Protein AF-A0A846PKV7-F1 (afdb_monomer_lite)

Foldseek 3Di:
DPQPQVVVLVVVQAAEDPVCSVVRSPDDPVLSVQLVVVCVVVVNRYDDPLSSVLSLKDDKFFPDFDDDDPDDDPVNLVVQLVVLLVVLVVLVCVVVVNPAEDDLVVDDWFKHKYWFAFADWDDDPQWIFTWGDDPRGIATEIGHNVQRVVDDHRFTKMFIATDDPRYGYGPDIAASADAQDAAAFRPDWAKEAEEPDPPDPGQWYDYQFWIQRNSVRDIDGHHAFTWIDIHHFIETEHEPDDVRVCRRRQWDADPSHIDGNPPPGQEYEYCDPDFDDDSNRTYAHHQWMATRHPRDIHGD

pLDDT: mean 91.27, std 7.85, range [46.03, 98.75]

Secondary structure (DSSP, 8-state):
---HHHHHHHHTT-EE-GGGHHHHHTS-HHHHHHHHHHHHHTT--EE-HHHHHHHHSPPPEEEEE----SS--HHHHHHHHHHHHHHHHHHHHHHHTTTTB--GGG--SEEEEEEEEEEEEEEETTEEEEEEEETTEEEEEEEEHHHHTT--TT-EEEEEEEEETTEEEEEEEE---PPP-PPP--SS--EEEE---SS---SEEE-SSEEEETTTTEEEE--SSEEEEETTEEEEEE-SS-HHHHHHHSEEEETTEEEE--S--SEEEESSS--EEETTEEEEETTEEEETTT--EEE-

Sequence (300 aa):
MNHNHLKNLINLGFLVDEKIADKIEALSEEELYNLVEILKKENVFIINEENLRSVLVGDVKILRIFKKTEKFTVQDFVKNLNNRYTFLQDVLMKKLKLSNIVSINKGNVGNLTIIGLVKEKQEKDNNFVISLEDSTGEIKTLATKKLGERVNLDDVIAVSGRVTNKILFIDKLLFPDVPLKPVVYSREPVKIVLSDKKGLKTDYLILNNKIKDKIKNKEYEITNPCIFKINNVVILLILGYDPLDVLKKRYVNIENTDFLIKPSPDIVLTDKEINTNYKGISIVSKNKVIDLKTREVSDI

Radius of gyration: 24.73 Å; chains: 1; bounding box: 56×46×80 Å

Structure (mmCIF, N/CA/C/O backbone):
data_AF-A0A846PKV7-F1
#
_entry.id   AF-A0A846PKV7-F1
#
loop_
_atom_site.group_PDB
_atom_site.id
_atom_site.type_symbol
_atom_site.label_atom_id
_atom_site.label_alt_id
_atom_site.label_comp_id
_atom_site.label_asym_id
_atom_site.label_entity_id
_atom_site.label_seq_id
_atom_site.pdbx_PDB_ins_code
_atom_site.Cartn_x
_atom_site.Cartn_y
_atom_site.Cartn_z
_atom_site.occupancy
_atom_site.B_iso_or_equiv
_atom_site.auth_seq_id
_atom_site.auth_comp_id
_atom_site.auth_asym_id
_atom_site.auth_atom_id
_atom_site.pdbx_PDB_model_num
ATOM 1 N N . MET A 1 1 ? 9.353 -21.219 -38.398 1.00 46.03 1 MET A N 1
ATOM 2 C CA . MET A 1 1 ? 8.275 -20.316 -37.937 1.00 46.03 1 MET A CA 1
ATOM 3 C C . MET A 1 1 ? 8.178 -19.186 -38.950 1.00 46.03 1 MET A C 1
ATOM 5 O O . MET A 1 1 ? 9.215 -18.787 -39.461 1.00 46.03 1 MET A O 1
ATOM 9 N N . ASN A 1 2 ? 6.980 -18.741 -39.337 1.00 49.97 2 ASN A N 1
ATOM 10 C CA . ASN A 1 2 ? 6.856 -17.601 -40.253 1.00 49.97 2 ASN A CA 1
ATOM 11 C C . ASN A 1 2 ? 7.286 -16.338 -39.501 1.00 49.97 2 ASN A C 1
ATOM 13 O O . ASN A 1 2 ? 6.537 -15.863 -38.657 1.00 49.97 2 ASN A O 1
ATOM 17 N N . HIS A 1 3 ? 8.491 -15.845 -39.792 1.00 60.50 3 HIS A N 1
ATOM 18 C CA . HIS A 1 3 ? 9.041 -14.618 -39.221 1.00 60.50 3 HIS A CA 1
ATOM 19 C C . HIS A 1 3 ? 8.337 -13.395 -39.823 1.00 60.50 3 HIS A C 1
ATOM 21 O O . HIS A 1 3 ? 8.816 -12.805 -40.797 1.00 60.50 3 HIS A O 1
ATOM 27 N N . ASN A 1 4 ? 7.134 -13.083 -39.340 1.00 84.94 4 ASN A N 1
ATOM 28 C CA . ASN A 1 4 ? 6.316 -12.017 -39.913 1.00 84.94 4 ASN A CA 1
ATOM 29 C C . ASN A 1 4 ? 6.741 -10.654 -39.352 1.00 84.94 4 ASN A C 1
ATOM 31 O O . ASN A 1 4 ? 6.817 -9.676 -40.094 1.00 84.94 4 ASN A O 1
ATOM 35 N N . HIS A 1 5 ? 7.093 -10.588 -38.065 1.00 90.00 5 HIS A N 1
ATOM 36 C CA . HIS A 1 5 ? 7.474 -9.331 -37.417 1.00 90.00 5 HIS A CA 1
ATOM 37 C C . HIS A 1 5 ? 8.869 -8.867 -37.836 1.00 90.00 5 HIS A C 1
ATOM 39 O O . HIS A 1 5 ? 9.044 -7.697 -38.182 1.00 90.00 5 HIS A O 1
ATOM 45 N N . LEU A 1 6 ? 9.841 -9.778 -37.902 1.00 90.31 6 LEU A N 1
ATOM 46 C CA . LEU A 1 6 ? 11.196 -9.474 -38.359 1.00 90.31 6 LEU A CA 1
ATOM 47 C C . LEU A 1 6 ? 11.184 -8.981 -39.810 1.00 90.31 6 LEU A C 1
ATOM 49 O O . LEU A 1 6 ? 11.786 -7.956 -40.129 1.00 90.31 6 LEU A O 1
ATOM 53 N N . LYS A 1 7 ? 10.437 -9.669 -40.685 1.00 89.56 7 LYS A N 1
ATOM 54 C CA . LYS A 1 7 ? 10.287 -9.278 -42.092 1.00 89.56 7 LYS A CA 1
ATOM 55 C C . LYS A 1 7 ? 9.639 -7.900 -42.226 1.00 89.56 7 LYS A C 1
ATOM 57 O O . LYS A 1 7 ? 10.090 -7.103 -43.045 1.00 89.56 7 LYS A O 1
ATOM 62 N N . ASN A 1 8 ? 8.626 -7.599 -41.413 1.00 90.44 8 ASN A N 1
ATOM 63 C CA . ASN A 1 8 ? 7.997 -6.280 -41.395 1.00 90.44 8 ASN A CA 1
ATOM 64 C C . ASN A 1 8 ? 8.990 -5.180 -41.001 1.00 90.44 8 ASN A C 1
ATOM 66 O O . ASN A 1 8 ? 9.058 -4.161 -41.683 1.00 90.44 8 ASN A O 1
ATOM 70 N N . LEU A 1 9 ? 9.797 -5.391 -39.958 1.00 91.38 9 LEU A N 1
ATOM 71 C CA . LEU A 1 9 ? 10.805 -4.415 -39.529 1.00 91.38 9 LEU A CA 1
ATOM 72 C C . LEU A 1 9 ? 11.892 -4.199 -40.589 1.00 91.38 9 LEU A C 1
ATOM 74 O O . LEU A 1 9 ? 12.224 -3.054 -40.890 1.00 91.38 9 LEU A O 1
ATOM 78 N N . ILE A 1 10 ? 12.386 -5.272 -41.212 1.00 90.19 10 ILE A N 1
ATOM 79 C CA . ILE A 1 10 ? 13.380 -5.183 -42.294 1.00 90.19 10 ILE A CA 1
ATOM 80 C C . ILE A 1 10 ? 12.808 -4.425 -43.499 1.00 90.19 10 ILE A C 1
ATOM 82 O O . ILE A 1 10 ? 13.469 -3.544 -44.044 1.00 90.19 10 ILE A O 1
ATOM 86 N N . ASN A 1 11 ? 11.557 -4.701 -43.883 1.00 91.12 11 ASN A N 1
ATOM 87 C CA . ASN A 1 11 ? 10.879 -3.988 -44.972 1.00 91.12 11 ASN A CA 1
ATOM 88 C C . ASN A 1 11 ? 10.661 -2.498 -44.666 1.00 91.12 11 ASN A C 1
ATOM 90 O O . ASN A 1 11 ? 10.610 -1.684 -45.584 1.00 91.12 11 ASN A O 1
ATOM 94 N N . LEU A 1 12 ? 10.536 -2.139 -43.386 1.00 91.50 12 LEU A N 1
ATOM 95 C CA . LEU A 1 12 ? 10.476 -0.752 -42.924 1.00 91.50 12 LEU A CA 1
ATOM 96 C C . LEU A 1 12 ? 11.863 -0.088 -42.828 1.00 91.50 12 LEU A C 1
ATOM 98 O O . LEU A 1 12 ? 11.938 1.093 -42.492 1.00 91.50 12 LEU A O 1
ATOM 102 N N . GLY A 1 13 ? 12.942 -0.812 -43.146 1.00 91.19 13 GLY A N 1
ATOM 103 C CA . GLY A 1 13 ? 14.311 -0.295 -43.188 1.00 91.19 13 GLY A CA 1
ATOM 104 C C . GLY A 1 13 ? 15.091 -0.426 -41.879 1.00 91.19 13 GLY A C 1
ATOM 105 O O . GLY A 1 13 ? 16.144 0.196 -41.747 1.00 91.19 13 GLY A O 1
ATOM 106 N N . PHE A 1 14 ? 14.605 -1.212 -40.913 1.00 92.81 14 PHE A N 1
ATOM 107 C CA . PHE A 1 14 ? 15.327 -1.464 -39.666 1.00 92.81 14 PHE A CA 1
ATOM 108 C C . PHE A 1 14 ? 16.299 -2.641 -39.799 1.00 92.81 14 PHE A C 1
ATOM 110 O O . PHE A 1 14 ? 15.973 -3.681 -40.373 1.00 92.81 14 PHE A O 1
ATOM 117 N N . LEU A 1 15 ? 17.481 -2.500 -39.205 1.00 91.38 15 LEU A N 1
ATOM 118 C CA . LEU A 1 15 ? 18.437 -3.586 -39.001 1.00 91.38 15 LEU A CA 1
ATOM 119 C C . LEU A 1 15 ? 18.196 -4.202 -37.625 1.00 91.38 15 LEU A C 1
ATOM 121 O O . LEU A 1 15 ? 18.132 -3.480 -36.636 1.00 91.38 15 LEU A O 1
ATOM 125 N N . VAL A 1 16 ? 18.076 -5.522 -37.545 1.00 90.88 16 VAL A N 1
ATOM 126 C CA . VAL A 1 16 ? 17.814 -6.238 -36.289 1.00 90.88 16 VAL A CA 1
ATOM 127 C C . VAL A 1 16 ? 19.032 -7.074 -35.915 1.00 90.88 16 VAL A C 1
ATOM 129 O O . VAL A 1 16 ? 19.525 -7.831 -36.749 1.00 90.88 16 VAL A O 1
ATOM 132 N N . ASP A 1 17 ? 19.496 -6.971 -34.667 1.00 91.12 17 ASP A N 1
ATOM 133 C CA . ASP A 1 17 ? 20.490 -7.901 -34.120 1.00 91.12 17 ASP A CA 1
ATOM 134 C C . ASP A 1 17 ? 19.903 -9.324 -34.075 1.00 91.12 17 ASP A C 1
ATOM 136 O O . ASP A 1 17 ? 18.849 -9.571 -33.489 1.00 91.12 17 ASP A O 1
ATOM 140 N N . GLU A 1 18 ? 20.591 -10.283 -34.691 1.00 87.12 18 GLU A N 1
ATOM 141 C CA . GLU A 1 18 ? 20.156 -11.679 -34.784 1.00 87.12 18 GLU A CA 1
ATOM 142 C C . GLU A 1 18 ? 19.824 -12.279 -33.408 1.00 87.12 18 GLU A C 1
ATOM 144 O O . GLU A 1 18 ? 18.863 -13.037 -33.268 1.00 87.12 18 GLU A O 1
ATOM 149 N N . LYS A 1 19 ? 20.544 -11.864 -32.357 1.00 89.25 19 LYS A N 1
ATOM 150 C CA . LYS A 1 19 ? 20.350 -12.360 -30.983 1.00 89.25 19 LYS A CA 1
ATOM 151 C C . LYS A 1 19 ? 18.977 -12.045 -30.392 1.00 89.25 19 LYS A C 1
ATOM 153 O O . LYS A 1 19 ? 18.592 -12.660 -29.398 1.00 89.25 19 LYS A O 1
ATOM 158 N N . ILE A 1 20 ? 18.253 -11.078 -30.956 1.00 89.56 20 ILE A N 1
ATOM 159 C CA . ILE A 1 20 ? 16.931 -10.662 -30.471 1.00 89.56 20 ILE A CA 1
ATOM 160 C C . ILE A 1 20 ? 15.792 -11.049 -31.419 1.00 89.56 20 ILE A C 1
ATOM 162 O O . ILE A 1 20 ? 14.645 -10.699 -31.140 1.00 89.56 20 ILE A O 1
ATOM 166 N N . ALA A 1 21 ? 16.071 -11.783 -32.501 1.00 88.19 21 ALA A N 1
ATOM 167 C CA . ALA A 1 21 ? 15.068 -12.154 -33.500 1.00 88.19 21 ALA A CA 1
ATOM 168 C C . ALA A 1 21 ? 13.863 -12.885 -32.879 1.00 88.19 21 ALA A C 1
ATOM 170 O O . ALA A 1 21 ? 12.717 -12.510 -33.128 1.00 88.19 21 ALA A O 1
ATOM 171 N N . ASP A 1 22 ? 14.113 -13.848 -31.988 1.00 87.62 22 ASP A N 1
ATOM 172 C CA . ASP A 1 22 ? 13.051 -14.587 -31.292 1.00 87.62 22 ASP A CA 1
ATOM 173 C C . ASP A 1 22 ? 12.201 -13.681 -30.390 1.00 87.62 22 ASP A C 1
ATOM 175 O O . ASP A 1 22 ? 10.986 -13.850 -30.292 1.00 87.62 22 ASP A O 1
ATOM 179 N N . LYS A 1 23 ? 12.821 -12.679 -29.749 1.00 87.88 23 LYS A N 1
ATOM 180 C CA . LYS A 1 23 ? 12.104 -11.714 -28.901 1.00 87.88 23 LYS A CA 1
ATOM 181 C C . LYS A 1 23 ? 11.194 -10.810 -29.730 1.00 87.88 23 LYS A C 1
ATOM 183 O O . LYS A 1 23 ? 10.111 -10.472 -29.268 1.00 87.88 23 LYS A O 1
ATOM 188 N N . ILE A 1 24 ? 11.621 -10.439 -30.938 1.00 90.06 24 ILE A N 1
ATOM 189 C CA . ILE A 1 24 ? 10.823 -9.634 -31.871 1.00 90.06 24 ILE A CA 1
ATOM 190 C C . ILE A 1 24 ? 9.617 -10.419 -32.389 1.00 90.06 24 ILE A C 1
ATOM 192 O O . ILE A 1 24 ? 8.509 -9.887 -32.442 1.00 90.06 24 ILE A O 1
ATOM 196 N N . GLU A 1 25 ? 9.801 -11.688 -32.743 1.00 90.62 25 GLU A N 1
ATOM 197 C CA . GLU A 1 25 ? 8.679 -12.527 -33.183 1.00 90.62 25 GLU A CA 1
ATOM 198 C C . GLU A 1 25 ? 7.681 -12.818 -32.059 1.00 90.62 25 GLU A C 1
ATOM 200 O O . GLU A 1 25 ? 6.497 -13.003 -32.324 1.00 90.62 25 GLU A O 1
ATOM 205 N N . ALA A 1 26 ? 8.131 -12.811 -30.802 1.00 88.19 26 ALA A N 1
ATOM 206 C CA . ALA A 1 26 ? 7.265 -12.993 -29.641 1.00 88.19 26 ALA A CA 1
ATOM 207 C C . ALA A 1 26 ? 6.430 -11.750 -29.271 1.00 88.19 26 ALA A C 1
ATOM 209 O O . ALA A 1 26 ? 5.571 -11.848 -28.391 1.00 88.19 26 ALA A O 1
ATOM 210 N N . LEU A 1 27 ? 6.673 -10.592 -29.899 1.00 87.19 27 LEU A N 1
ATOM 211 C CA . LEU A 1 27 ? 5.894 -9.377 -29.649 1.00 87.19 27 LEU A CA 1
ATOM 212 C C . LEU A 1 27 ? 4.439 -9.562 -30.078 1.00 87.19 27 LEU A C 1
ATOM 214 O O . LEU A 1 27 ? 4.147 -10.188 -31.092 1.00 87.19 27 LEU A O 1
ATOM 218 N N . SER A 1 28 ? 3.516 -8.954 -29.343 1.00 87.00 28 SER A N 1
ATOM 219 C CA . SER A 1 28 ? 2.166 -8.702 -29.853 1.00 87.00 28 SER A CA 1
ATOM 220 C C . SER A 1 28 ? 2.182 -7.625 -30.945 1.00 87.00 28 SER A C 1
ATOM 222 O O . SER A 1 28 ? 3.113 -6.822 -31.027 1.00 87.00 28 SER A O 1
ATOM 224 N N . GLU A 1 29 ? 1.127 -7.555 -31.762 1.00 87.44 29 GLU A N 1
ATOM 225 C CA . GLU A 1 29 ? 1.006 -6.509 -32.790 1.00 87.44 29 GLU A CA 1
ATOM 226 C C . GLU A 1 29 ? 1.052 -5.092 -32.193 1.00 87.44 29 GLU A C 1
ATOM 228 O O . GLU A 1 29 ? 1.670 -4.197 -32.766 1.00 87.44 29 GLU A O 1
ATOM 233 N N . GLU A 1 30 ? 0.460 -4.892 -31.009 1.00 84.88 30 GLU A N 1
ATOM 234 C CA . GLU A 1 30 ? 0.496 -3.615 -30.287 1.00 84.88 30 GLU A CA 1
ATOM 235 C C . GLU A 1 30 ? 1.925 -3.250 -29.847 1.00 84.88 30 GLU A C 1
ATOM 237 O O . GLU A 1 30 ? 2.360 -2.110 -30.011 1.00 84.88 30 GLU A O 1
ATOM 242 N N . GLU A 1 31 ? 2.686 -4.216 -29.321 1.00 85.31 31 GLU A N 1
ATOM 243 C CA . GLU A 1 31 ? 4.088 -4.012 -28.929 1.00 85.31 31 GLU A CA 1
ATOM 244 C C . GLU A 1 31 ? 4.977 -3.728 -30.149 1.00 85.31 31 GLU A C 1
ATOM 246 O O . GLU A 1 31 ? 5.823 -2.834 -30.084 1.00 85.31 31 GLU A O 1
ATOM 251 N N . LEU A 1 32 ? 4.760 -4.424 -31.271 1.00 88.19 32 LEU A N 1
ATOM 252 C CA . LEU A 1 32 ? 5.481 -4.179 -32.523 1.00 88.19 32 LEU A CA 1
ATOM 253 C C . LEU A 1 32 ? 5.184 -2.784 -33.086 1.00 88.19 32 LEU A C 1
ATOM 255 O O . LEU A 1 32 ? 6.102 -2.078 -33.503 1.00 88.19 32 LEU A O 1
ATOM 259 N N . TYR A 1 33 ? 3.916 -2.370 -33.082 1.00 87.44 33 TYR A N 1
ATOM 260 C CA . TYR A 1 33 ? 3.521 -1.031 -33.514 1.00 87.44 33 TYR A CA 1
ATOM 261 C C . TYR A 1 33 ? 4.187 0.049 -32.650 1.00 87.44 33 TYR A C 1
ATOM 263 O O . TYR A 1 33 ? 4.817 0.968 -33.177 1.00 87.44 33 TYR A O 1
ATOM 271 N N . ASN A 1 34 ? 4.128 -0.101 -31.322 1.00 82.69 34 ASN A N 1
ATOM 272 C CA . ASN A 1 34 ? 4.782 0.817 -30.388 1.00 82.69 34 ASN A CA 1
ATOM 273 C C . ASN A 1 34 ? 6.305 0.858 -30.588 1.00 82.69 34 ASN A C 1
ATOM 275 O O . ASN A 1 34 ? 6.900 1.934 -30.502 1.00 82.69 34 ASN A O 1
ATOM 279 N N . LEU A 1 35 ? 6.931 -0.287 -30.891 1.00 86.19 35 LEU A N 1
ATOM 280 C CA . LEU A 1 35 ? 8.355 -0.368 -31.216 1.00 86.19 35 LEU A CA 1
ATOM 281 C C . LEU A 1 35 ? 8.689 0.480 -32.441 1.00 86.19 35 LEU A C 1
ATOM 283 O O . LEU A 1 35 ? 9.568 1.335 -32.368 1.00 86.19 35 LEU A O 1
ATOM 287 N N . VAL A 1 36 ? 7.958 0.296 -33.541 1.00 88.38 36 VAL A N 1
ATOM 288 C CA . VAL A 1 36 ? 8.171 1.058 -34.780 1.00 88.38 36 VAL A CA 1
ATOM 289 C C . VAL A 1 36 ? 8.013 2.564 -34.552 1.00 88.38 36 VAL A C 1
ATOM 291 O O . VAL A 1 36 ? 8.840 3.340 -35.033 1.00 88.38 36 VAL A O 1
ATOM 294 N N . GLU A 1 37 ? 6.989 2.989 -33.811 1.00 86.81 37 GLU A N 1
ATOM 295 C CA . GLU A 1 37 ? 6.749 4.409 -33.523 1.00 86.81 37 GLU A CA 1
ATOM 296 C C . GLU A 1 37 ? 7.881 5.040 -32.699 1.00 86.81 37 GLU A C 1
ATOM 298 O O . GLU A 1 37 ? 8.337 6.144 -33.012 1.00 86.81 37 GLU A O 1
ATOM 303 N N . ILE A 1 38 ? 8.383 4.336 -31.679 1.00 81.50 38 ILE A N 1
ATOM 304 C CA . ILE A 1 38 ? 9.504 4.810 -30.854 1.00 81.50 38 ILE A CA 1
ATOM 305 C C . ILE A 1 38 ? 10.782 4.911 -31.688 1.00 81.50 38 ILE A C 1
ATOM 307 O O . ILE A 1 38 ? 11.434 5.955 -31.673 1.00 81.50 38 ILE A O 1
ATOM 311 N N . LEU A 1 39 ? 11.109 3.874 -32.465 1.00 85.88 39 LEU A N 1
ATOM 312 C CA . LEU A 1 39 ? 12.318 3.848 -33.293 1.00 85.88 39 LEU A CA 1
ATOM 313 C C . LEU A 1 39 ? 12.331 4.984 -34.322 1.00 85.88 39 LEU A C 1
ATOM 315 O O . LEU A 1 39 ? 13.352 5.650 -34.487 1.00 85.88 39 LEU A O 1
ATOM 319 N N . LYS A 1 40 ? 11.189 5.262 -34.967 1.00 86.88 40 LYS A N 1
ATOM 320 C CA . LYS A 1 40 ? 11.046 6.405 -35.884 1.00 86.88 40 LYS A CA 1
ATOM 321 C C . LYS A 1 40 ? 11.230 7.736 -35.166 1.00 86.88 40 LYS A C 1
ATOM 323 O O . LYS A 1 40 ? 11.962 8.593 -35.649 1.00 86.88 40 LYS A O 1
ATOM 328 N N . LYS A 1 41 ? 10.577 7.914 -34.014 1.00 84.56 41 LYS A N 1
ATOM 329 C CA . LYS A 1 41 ? 10.654 9.154 -33.231 1.00 84.56 41 LYS A CA 1
ATOM 330 C C . LYS A 1 41 ? 12.078 9.451 -32.754 1.00 84.56 41 LYS A C 1
ATOM 332 O O . LYS A 1 41 ? 12.473 10.613 -32.707 1.00 84.56 41 LYS A O 1
ATOM 337 N N . GLU A 1 42 ? 12.828 8.415 -32.396 1.00 81.62 42 GLU A N 1
ATOM 338 C CA . GLU A 1 42 ? 14.198 8.523 -31.885 1.00 81.62 42 GLU A CA 1
ATOM 339 C C . GLU A 1 42 ? 15.272 8.418 -32.985 1.00 81.62 42 GLU A C 1
ATOM 341 O O . GLU A 1 42 ? 16.459 8.511 -32.683 1.00 81.62 42 GLU A O 1
ATOM 346 N N . ASN A 1 43 ? 14.878 8.282 -34.259 1.00 85.06 43 ASN A N 1
ATOM 347 C CA . ASN A 1 43 ? 15.773 8.073 -35.408 1.00 85.06 43 ASN A CA 1
ATOM 348 C C . ASN A 1 43 ? 16.734 6.879 -35.228 1.00 85.06 43 ASN A C 1
ATOM 350 O O . ASN A 1 43 ? 17.908 6.937 -35.603 1.00 85.06 43 ASN A O 1
ATOM 354 N N . VAL A 1 44 ? 16.237 5.789 -34.644 1.00 84.25 44 VAL A N 1
ATOM 355 C CA . VAL A 1 44 ? 16.998 4.558 -34.411 1.00 84.25 44 VAL A CA 1
ATOM 356 C C . VAL A 1 44 ? 16.751 3.584 -35.559 1.00 84.25 44 VAL A C 1
ATOM 358 O O . VAL A 1 44 ? 15.632 3.125 -35.762 1.00 84.25 44 VAL A O 1
ATOM 361 N N . PHE A 1 45 ? 17.810 3.226 -36.286 1.00 86.88 45 PHE A N 1
ATOM 362 C CA . PHE A 1 45 ? 17.740 2.287 -37.416 1.00 86.88 45 PHE A CA 1
ATOM 363 C C . PHE A 1 45 ? 18.200 0.870 -37.064 1.00 86.88 45 PHE A C 1
ATOM 365 O O . PHE A 1 45 ? 17.910 -0.067 -37.803 1.00 86.88 45 PHE A O 1
ATOM 372 N N . ILE A 1 46 ? 18.912 0.706 -35.944 1.00 88.19 46 ILE A N 1
ATOM 373 C CA . ILE A 1 46 ? 19.420 -0.584 -35.471 1.00 88.19 46 ILE A CA 1
ATOM 374 C C . ILE A 1 46 ? 18.659 -0.970 -34.208 1.00 88.19 46 ILE A C 1
ATOM 376 O O . ILE A 1 46 ? 18.729 -0.282 -33.192 1.00 88.19 46 ILE A O 1
ATOM 380 N N . ILE A 1 47 ? 17.952 -2.088 -34.271 1.00 88.81 47 ILE A N 1
ATOM 381 C CA . ILE A 1 47 ? 17.233 -2.678 -33.154 1.00 88.81 47 ILE A CA 1
ATOM 382 C C . ILE A 1 47 ? 18.176 -3.670 -32.482 1.00 88.81 47 ILE A C 1
ATOM 384 O O . ILE A 1 47 ? 18.539 -4.698 -33.053 1.00 88.81 47 ILE A O 1
ATOM 388 N N . ASN A 1 48 ? 18.573 -3.338 -31.262 1.00 88.00 48 ASN A N 1
ATOM 389 C CA . ASN A 1 48 ? 19.367 -4.183 -30.382 1.00 88.00 48 ASN A CA 1
ATOM 390 C C . ASN A 1 48 ? 18.574 -4.472 -29.094 1.00 88.00 48 ASN A C 1
ATOM 392 O O . ASN A 1 48 ? 17.425 -4.048 -28.931 1.00 88.00 48 ASN A O 1
ATOM 396 N N . GLU A 1 49 ? 19.186 -5.197 -28.162 1.00 85.19 49 GLU A N 1
ATOM 397 C CA . GLU A 1 49 ? 18.540 -5.552 -26.898 1.00 85.19 49 GLU A CA 1
ATOM 398 C C . GLU A 1 49 ? 18.181 -4.335 -26.025 1.00 85.19 49 GLU A C 1
ATOM 400 O O . GLU A 1 49 ? 17.166 -4.364 -25.334 1.00 85.19 49 GLU A O 1
ATOM 405 N N . GLU A 1 50 ? 18.957 -3.252 -26.080 1.00 81.12 50 GLU A N 1
ATOM 406 C CA . GLU A 1 50 ? 18.728 -2.031 -25.302 1.00 81.12 50 GLU A CA 1
ATOM 407 C C . GLU A 1 50 ? 17.492 -1.267 -25.797 1.00 81.12 50 GLU A C 1
ATOM 409 O O . GLU A 1 50 ? 16.573 -0.995 -25.018 1.00 81.12 50 GLU A O 1
ATOM 414 N N . ASN A 1 51 ? 17.419 -0.998 -27.102 1.00 79.12 51 ASN A N 1
ATOM 415 C CA . ASN A 1 51 ? 16.290 -0.303 -27.720 1.00 79.12 51 ASN A CA 1
ATOM 416 C C . ASN A 1 51 ? 15.014 -1.157 -27.713 1.00 79.12 51 ASN A C 1
ATOM 418 O O . ASN A 1 51 ? 13.922 -0.625 -27.556 1.00 79.12 51 ASN A O 1
ATOM 422 N N . LEU A 1 52 ? 15.120 -2.485 -27.823 1.00 83.31 52 LEU A N 1
ATOM 423 C CA . LEU A 1 52 ? 13.959 -3.363 -27.657 1.00 83.31 52 LEU A CA 1
ATOM 424 C C . LEU A 1 52 ? 13.432 -3.312 -26.213 1.00 83.31 52 LEU A C 1
ATOM 426 O O . LEU A 1 52 ? 12.223 -3.244 -25.976 1.00 83.31 52 LEU A O 1
ATOM 430 N N . ARG A 1 53 ? 14.338 -3.306 -25.229 1.00 82.56 53 ARG A N 1
ATOM 431 C CA . ARG A 1 53 ? 13.980 -3.262 -23.808 1.00 82.56 53 ARG A CA 1
ATOM 432 C C . ARG A 1 53 ? 13.293 -1.956 -23.417 1.00 82.56 53 ARG A C 1
ATOM 434 O O . ARG A 1 53 ? 12.378 -2.000 -22.597 1.00 82.56 53 ARG A O 1
ATOM 441 N N . SER A 1 54 ? 13.670 -0.819 -24.004 1.00 77.75 54 SER A N 1
ATOM 442 C CA . SER A 1 54 ? 12.997 0.465 -23.744 1.00 77.75 54 SER A CA 1
ATOM 443 C C . SER A 1 54 ? 11.530 0.484 -24.188 1.00 77.75 54 SER A C 1
ATOM 445 O O . SER A 1 54 ? 10.736 1.241 -23.630 1.00 77.75 54 SER A O 1
ATOM 447 N N . VAL A 1 55 ? 11.145 -0.386 -25.124 1.00 74.62 55 VAL A N 1
ATOM 448 C CA . VAL A 1 55 ? 9.755 -0.546 -25.574 1.00 74.62 55 VAL A CA 1
ATOM 449 C C . VAL A 1 55 ? 9.002 -1.571 -24.738 1.00 74.62 55 VAL A C 1
ATOM 451 O O . VAL A 1 55 ? 7.866 -1.324 -24.332 1.00 74.62 55 VAL A O 1
ATOM 454 N N . LEU A 1 56 ? 9.644 -2.700 -24.432 1.00 76.81 56 LEU A N 1
ATOM 455 C CA . LEU A 1 56 ? 9.054 -3.757 -23.606 1.00 76.81 56 LEU A CA 1
ATOM 456 C C . LEU A 1 56 ? 8.799 -3.310 -22.160 1.00 76.81 56 LEU A C 1
ATOM 458 O O . LEU A 1 56 ? 7.896 -3.818 -21.489 1.00 76.81 56 LEU A O 1
ATOM 462 N N . VAL A 1 57 ? 9.597 -2.364 -21.664 1.00 81.69 57 VAL A N 1
ATOM 463 C CA . VAL A 1 57 ? 9.382 -1.735 -20.364 1.00 81.69 57 VAL A CA 1
ATOM 464 C C . VAL A 1 57 ? 8.521 -0.485 -20.554 1.00 81.69 57 VAL A C 1
ATOM 466 O O . VAL A 1 57 ? 8.959 0.537 -21.079 1.00 81.69 57 VAL A O 1
ATOM 469 N N . GLY A 1 58 ? 7.266 -0.559 -20.112 1.00 75.75 58 GLY A N 1
ATOM 470 C CA . GLY A 1 58 ? 6.310 0.545 -20.157 1.00 75.75 58 GLY A CA 1
ATOM 471 C C . GLY A 1 58 ? 6.768 1.767 -19.353 1.00 75.75 58 GLY A C 1
ATOM 472 O O . GLY A 1 58 ? 7.655 1.689 -18.507 1.00 75.75 58 GLY A O 1
ATOM 473 N N . ASP A 1 59 ? 6.173 2.930 -19.628 1.00 84.00 59 ASP A N 1
ATOM 474 C CA . ASP A 1 59 ? 6.457 4.151 -18.861 1.00 84.00 59 ASP A CA 1
ATOM 475 C C . ASP A 1 59 ? 5.997 4.027 -17.396 1.00 84.00 59 ASP A C 1
ATOM 477 O O . ASP A 1 59 ? 5.051 3.301 -17.064 1.00 84.00 59 ASP A O 1
ATOM 481 N N . VAL A 1 60 ? 6.640 4.797 -16.513 1.00 95.06 60 VAL A N 1
ATOM 482 C CA . VAL A 1 60 ? 6.189 4.952 -15.127 1.00 95.06 60 VAL A CA 1
ATOM 483 C C . VAL A 1 60 ? 4.842 5.666 -15.132 1.00 95.06 60 VAL A C 1
ATOM 485 O O . VAL A 1 60 ? 4.728 6.817 -15.552 1.00 95.06 60 VAL A O 1
ATOM 488 N N . LYS A 1 61 ? 3.811 5.011 -14.599 1.00 96.62 61 LYS A N 1
ATOM 489 C CA . LYS A 1 61 ? 2.494 5.624 -14.414 1.00 96.62 61 LYS A CA 1
ATOM 490 C C . LYS A 1 61 ? 2.292 5.993 -12.953 1.00 96.62 61 LYS A C 1
ATOM 492 O O . LYS A 1 61 ? 2.073 5.123 -12.110 1.00 96.62 61 LYS A O 1
ATOM 497 N N . ILE A 1 62 ? 2.311 7.287 -12.654 1.00 97.69 62 ILE A N 1
ATOM 498 C CA . ILE A 1 62 ? 1.947 7.795 -11.330 1.00 97.69 62 ILE A CA 1
ATOM 499 C C . ILE A 1 62 ? 0.441 7.599 -11.126 1.00 97.69 62 ILE A C 1
ATOM 501 O O . ILE A 1 62 ? -0.374 8.141 -11.870 1.00 97.69 62 ILE A O 1
ATOM 505 N N . LEU A 1 63 ? 0.064 6.792 -10.133 1.00 97.56 63 LEU A N 1
ATOM 506 C CA . LEU A 1 63 ? -1.339 6.506 -9.819 1.00 97.56 63 LEU A CA 1
ATOM 507 C C . LEU A 1 63 ? -1.875 7.449 -8.744 1.00 97.56 63 LEU A C 1
ATOM 509 O O . LEU A 1 63 ? -3.049 7.822 -8.775 1.00 97.56 63 LEU A O 1
ATOM 513 N N . ARG A 1 64 ? -1.034 7.813 -7.771 1.00 96.25 64 ARG A N 1
ATOM 514 C CA . ARG A 1 64 ? -1.400 8.702 -6.670 1.00 96.25 64 ARG A CA 1
ATOM 515 C C . ARG A 1 64 ? -0.158 9.321 -6.043 1.00 96.25 64 ARG A C 1
ATOM 517 O O . ARG A 1 64 ? 0.766 8.604 -5.690 1.00 96.25 6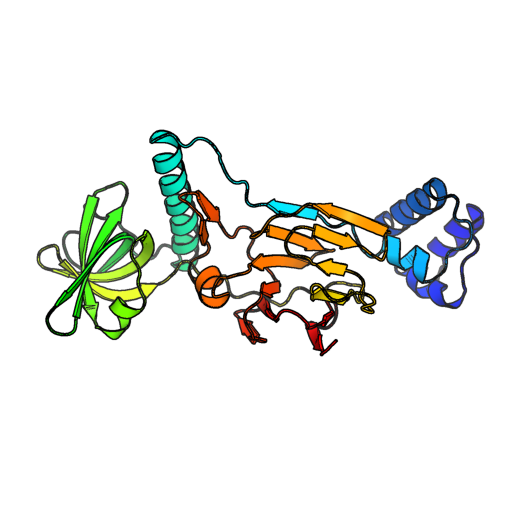4 ARG A O 1
ATOM 524 N N . ILE A 1 65 ? -0.197 10.626 -5.815 1.00 94.56 65 ILE A N 1
ATOM 525 C CA . ILE A 1 65 ? 0.798 11.362 -5.028 1.00 94.56 65 ILE A CA 1
ATOM 526 C C . ILE A 1 65 ? 0.110 12.016 -3.840 1.00 94.56 65 ILE A C 1
ATOM 528 O O . ILE A 1 65 ? -1.047 12.439 -3.943 1.00 94.56 65 ILE A O 1
ATOM 532 N N . PHE A 1 66 ? 0.806 12.085 -2.712 1.00 93.06 66 PHE A N 1
ATOM 533 C CA . PHE A 1 66 ? 0.392 12.939 -1.614 1.00 93.06 66 PHE A CA 1
ATOM 534 C C . PHE A 1 66 ? 0.571 14.403 -2.023 1.00 93.06 66 PHE A C 1
ATOM 536 O O . PHE A 1 66 ? 1.616 14.779 -2.553 1.00 93.06 66 PHE A O 1
ATOM 543 N N . LYS A 1 67 ? -0.451 15.226 -1.792 1.00 87.12 67 LYS A N 1
ATOM 544 C CA . LYS A 1 67 ? -0.385 16.672 -1.994 1.00 87.12 67 LYS A CA 1
ATOM 545 C C . LYS A 1 67 ? -0.676 17.335 -0.662 1.00 87.12 67 LYS A C 1
ATOM 547 O O . LYS A 1 67 ? -1.778 17.187 -0.136 1.00 87.12 67 LYS A O 1
ATOM 552 N N . LYS A 1 68 ? 0.314 18.050 -0.133 1.00 81.25 68 LYS A N 1
ATOM 553 C CA . LYS A 1 68 ? 0.119 18.884 1.047 1.00 81.25 68 LYS A CA 1
ATOM 554 C C . LYS A 1 68 ? -0.844 20.011 0.682 1.00 81.25 68 LYS A C 1
ATOM 556 O O . LYS A 1 68 ? -0.681 20.652 -0.354 1.00 81.25 68 LYS A O 1
ATOM 561 N N . THR A 1 69 ? -1.852 20.219 1.517 1.00 78.25 69 THR A N 1
ATOM 562 C CA . THR A 1 69 ? -2.805 21.315 1.346 1.00 78.25 69 THR A CA 1
ATOM 563 C C . THR A 1 69 ? -2.385 22.448 2.278 1.00 78.25 69 THR A C 1
ATOM 565 O O . THR A 1 69 ? -2.290 22.236 3.481 1.00 78.25 69 THR A O 1
ATOM 568 N N . GLU A 1 70 ? -2.094 23.634 1.738 1.00 76.69 70 GLU A N 1
ATOM 569 C CA . GLU A 1 70 ? -1.593 24.771 2.535 1.00 76.69 70 GLU A CA 1
ATOM 570 C C . GLU A 1 70 ? -2.682 25.457 3.370 1.00 76.69 70 GLU A C 1
ATOM 572 O O . GLU A 1 70 ? -2.393 26.055 4.403 1.00 76.69 70 GLU A O 1
ATOM 577 N N . LYS A 1 71 ? -3.942 25.378 2.926 1.00 82.75 71 LYS A N 1
ATOM 578 C CA . LYS A 1 71 ? -5.101 25.964 3.607 1.00 82.75 71 LYS A CA 1
ATOM 579 C C . LYS A 1 71 ? -6.147 24.893 3.845 1.00 82.75 71 LYS A C 1
ATOM 581 O O . LYS A 1 71 ? -6.586 24.250 2.899 1.00 82.75 71 LYS A O 1
ATOM 586 N N . PHE A 1 72 ? -6.552 24.731 5.096 1.00 82.06 72 PHE A N 1
ATOM 587 C CA . PHE A 1 72 ? -7.490 23.695 5.497 1.00 82.06 72 PHE A CA 1
ATOM 588 C C . PHE A 1 72 ? -8.717 24.333 6.138 1.00 82.06 72 PHE A C 1
ATOM 590 O O . PHE A 1 72 ? -8.591 25.081 7.109 1.00 82.06 72 PHE A O 1
ATOM 597 N N . THR A 1 73 ? -9.899 24.061 5.590 1.00 88.75 73 THR A N 1
ATOM 598 C CA . THR A 1 73 ? -11.166 24.439 6.226 1.00 88.75 73 THR A CA 1
ATOM 599 C C . THR A 1 73 ? -11.691 23.296 7.095 1.00 88.75 73 THR A C 1
ATOM 601 O O . THR A 1 73 ? -11.288 22.139 6.953 1.00 88.75 73 THR A O 1
ATOM 604 N N . VAL A 1 74 ? -12.644 23.592 7.983 1.00 89.00 74 VAL A N 1
ATOM 605 C CA . VAL A 1 74 ? -13.356 22.552 8.749 1.00 89.00 74 VAL A CA 1
ATOM 606 C C . VAL A 1 74 ? -14.074 21.584 7.802 1.00 89.00 74 VAL A C 1
ATOM 608 O O . VAL A 1 74 ? -14.102 20.378 8.037 1.00 89.00 74 VAL A O 1
ATOM 611 N N . GLN A 1 75 ? -14.612 22.089 6.692 1.00 90.38 75 GLN A N 1
ATOM 612 C CA . GLN A 1 75 ? -15.286 21.283 5.679 1.00 90.38 75 GLN A CA 1
ATOM 613 C C . GLN A 1 75 ? -14.322 20.309 4.989 1.00 90.38 75 GLN A C 1
ATOM 615 O O . GLN A 1 75 ? -14.703 19.166 4.735 1.00 90.38 75 GLN A O 1
ATOM 620 N N . ASP A 1 76 ? -13.075 20.717 4.733 1.00 89.12 76 ASP A N 1
ATOM 621 C CA . ASP A 1 76 ? -12.048 19.832 4.169 1.00 89.12 76 ASP A CA 1
ATOM 622 C C . ASP A 1 76 ? -11.697 18.697 5.130 1.00 89.12 76 ASP A C 1
ATOM 624 O O . ASP A 1 76 ? -11.581 17.544 4.709 1.00 89.12 76 ASP A O 1
ATOM 628 N N . PHE A 1 77 ? -11.612 18.999 6.427 1.00 87.56 77 PHE A N 1
ATOM 629 C CA . PHE A 1 77 ? -11.392 17.998 7.467 1.00 87.56 77 PHE A CA 1
ATOM 630 C C . PHE A 1 77 ? -12.520 16.969 7.524 1.00 87.56 77 PHE A C 1
ATOM 632 O O . PHE A 1 77 ? -12.271 15.768 7.407 1.00 87.56 77 PHE A O 1
ATOM 639 N N . VAL A 1 78 ? -13.769 17.435 7.615 1.00 89.31 78 VAL A N 1
ATOM 640 C CA . VAL A 1 78 ? -14.953 16.563 7.632 1.00 89.31 78 VAL A CA 1
ATOM 641 C C . VAL A 1 78 ? -15.008 15.708 6.367 1.00 89.31 78 VAL A C 1
ATOM 643 O O . VAL A 1 78 ? -15.227 14.497 6.429 1.00 89.31 78 VAL A O 1
ATOM 646 N N . LYS A 1 79 ? -14.748 16.309 5.203 1.00 90.38 79 LYS A N 1
ATOM 647 C CA . LYS A 1 79 ? -14.698 15.593 3.925 1.00 90.38 79 LYS A CA 1
ATOM 648 C C . LYS A 1 79 ? -13.598 14.533 3.910 1.00 90.38 79 LYS A C 1
ATOM 650 O O . LYS A 1 79 ? -13.838 13.430 3.419 1.00 90.38 79 LYS A O 1
ATOM 655 N N . ASN A 1 80 ? -12.410 14.840 4.425 1.00 89.69 80 ASN A N 1
ATOM 656 C CA . ASN A 1 80 ? -11.302 13.893 4.494 1.00 89.69 80 ASN A CA 1
ATOM 657 C C . ASN A 1 80 ? -11.655 12.683 5.380 1.00 89.69 80 ASN A C 1
ATOM 659 O O . ASN A 1 80 ? -11.547 11.542 4.921 1.00 89.69 80 ASN A O 1
ATOM 663 N N . LEU A 1 81 ? -12.194 12.924 6.580 1.00 89.25 81 LEU A N 1
ATOM 664 C CA . LEU A 1 81 ? -12.658 11.867 7.485 1.00 89.25 81 LEU A CA 1
ATOM 665 C C . LEU A 1 81 ? -13.750 10.996 6.855 1.00 89.25 81 LEU A C 1
ATOM 667 O O . LEU A 1 81 ? -13.647 9.769 6.874 1.00 89.25 81 LEU A O 1
ATOM 671 N N . ASN A 1 82 ? -14.756 11.612 6.230 1.00 91.69 82 ASN A N 1
ATOM 672 C CA . ASN A 1 82 ? -15.844 10.888 5.570 1.00 91.69 82 ASN A CA 1
ATOM 673 C C . ASN A 1 82 ? -15.338 10.038 4.399 1.00 91.69 82 ASN A C 1
ATOM 675 O O . ASN A 1 82 ? -15.755 8.889 4.235 1.00 91.69 82 ASN A O 1
ATOM 679 N N . ASN A 1 83 ? -14.401 10.563 3.603 1.00 93.12 83 ASN A N 1
ATOM 680 C CA . ASN A 1 83 ? -13.778 9.821 2.507 1.00 93.12 83 ASN A CA 1
ATOM 681 C C . ASN A 1 83 ? -12.975 8.620 3.017 1.00 93.12 83 ASN A C 1
ATOM 683 O O . ASN A 1 83 ? -13.031 7.546 2.407 1.00 93.12 83 ASN A O 1
ATOM 687 N N . ARG A 1 84 ? -12.235 8.790 4.122 1.00 94.56 84 ARG A N 1
ATOM 688 C CA . ARG A 1 84 ? -11.514 7.700 4.788 1.00 94.56 84 ARG A CA 1
ATOM 689 C C . ARG A 1 84 ? -12.491 6.644 5.289 1.00 94.56 84 ARG A C 1
ATOM 691 O O . ARG A 1 84 ? -12.346 5.483 4.913 1.00 94.56 84 ARG A O 1
ATOM 698 N N . TYR A 1 85 ? -13.495 7.041 6.069 1.00 95.06 85 TYR A N 1
ATOM 699 C CA . TYR A 1 85 ? -14.494 6.126 6.616 1.00 95.06 85 TYR A CA 1
ATOM 700 C C . TYR A 1 85 ? -15.193 5.330 5.512 1.00 95.06 85 TYR A C 1
ATOM 702 O O . TYR A 1 85 ? -15.143 4.105 5.537 1.00 95.06 85 TYR A O 1
ATOM 710 N N . THR A 1 86 ? -15.733 6.006 4.495 1.00 95.25 86 THR A N 1
ATOM 711 C CA . THR A 1 86 ? -16.453 5.367 3.378 1.00 95.25 86 THR A CA 1
ATOM 712 C C . THR A 1 86 ? -15.575 4.343 2.659 1.00 95.25 86 THR A C 1
ATOM 714 O O . THR A 1 86 ? -15.968 3.196 2.463 1.00 95.25 86 THR A O 1
ATOM 717 N N . PHE A 1 87 ? -14.336 4.716 2.319 1.00 96.31 87 PHE A N 1
ATOM 718 C CA . PHE A 1 87 ? -13.415 3.801 1.648 1.00 96.31 87 PHE A CA 1
ATOM 719 C C . PHE A 1 87 ? -13.081 2.568 2.500 1.00 96.31 87 PHE A C 1
ATOM 721 O O . PHE A 1 87 ? -13.057 1.449 1.984 1.00 96.31 87 PHE A O 1
ATOM 728 N N . LEU A 1 88 ? -12.794 2.756 3.789 1.00 96.75 88 LEU A N 1
ATOM 729 C CA . LEU A 1 88 ? -12.417 1.655 4.677 1.00 96.75 88 LEU A CA 1
ATOM 730 C C . LEU A 1 88 ? -13.618 0.769 5.024 1.00 96.75 88 LEU A C 1
ATOM 732 O O . LEU A 1 88 ? -13.465 -0.453 5.096 1.00 96.75 88 LEU A O 1
ATOM 736 N N . GLN A 1 89 ? -14.808 1.357 5.149 1.00 94.94 89 GLN A N 1
ATOM 737 C CA . GLN A 1 89 ? -16.070 0.640 5.286 1.00 94.94 89 GLN A CA 1
ATOM 738 C C . GLN A 1 89 ? -16.308 -0.266 4.074 1.00 94.94 89 GLN A C 1
ATOM 740 O O . GLN A 1 89 ? -16.535 -1.460 4.256 1.00 94.94 89 GLN A O 1
ATOM 745 N N . ASP A 1 90 ? -16.148 0.241 2.848 1.00 93.75 90 ASP A N 1
ATOM 746 C CA . ASP A 1 90 ? -16.278 -0.561 1.623 1.00 93.75 90 ASP A CA 1
ATOM 747 C C . ASP A 1 90 ? -15.307 -1.749 1.585 1.00 93.75 90 ASP A C 1
ATOM 749 O O . ASP A 1 90 ? -15.675 -2.859 1.184 1.00 93.75 90 ASP A O 1
ATOM 753 N N . VAL A 1 91 ? -14.054 -1.537 2.003 1.00 95.06 91 VAL A N 1
ATOM 754 C CA . VAL A 1 91 ? -13.045 -2.606 2.083 1.00 95.06 91 VAL A CA 1
ATOM 755 C C . VAL A 1 91 ? -13.463 -3.672 3.101 1.00 95.06 91 VAL A C 1
ATOM 757 O O . VAL A 1 91 ? -13.415 -4.869 2.798 1.00 95.06 91 VAL A O 1
ATOM 760 N N . LEU A 1 92 ? -13.910 -3.255 4.287 1.00 94.62 92 LEU A N 1
ATOM 761 C CA . LEU A 1 92 ? -14.363 -4.153 5.352 1.00 94.62 92 LEU A CA 1
ATOM 762 C C . LEU A 1 92 ? -15.627 -4.929 4.959 1.00 94.62 92 LEU A C 1
ATOM 764 O O . LEU A 1 92 ? -15.670 -6.145 5.154 1.00 94.62 92 LEU A O 1
ATOM 768 N N . MET A 1 93 ? -16.620 -4.275 4.348 1.00 92.06 93 MET A N 1
ATOM 769 C CA . MET A 1 93 ? -17.859 -4.915 3.886 1.00 92.06 93 MET A CA 1
ATOM 770 C C . MET A 1 93 ? -17.579 -6.030 2.873 1.00 92.06 93 MET A C 1
ATOM 772 O O . MET A 1 93 ? -18.100 -7.140 3.014 1.00 92.06 93 MET A O 1
ATOM 776 N N . LYS A 1 94 ? -16.695 -5.775 1.895 1.00 90.56 94 LYS A N 1
ATOM 777 C CA . LYS A 1 94 ? -16.270 -6.785 0.907 1.00 90.56 94 LYS A CA 1
ATOM 778 C C . LYS A 1 94 ? -15.587 -7.980 1.571 1.00 90.56 94 LYS A C 1
ATOM 780 O O . LYS A 1 94 ? -15.838 -9.124 1.197 1.00 90.56 94 LYS A O 1
ATOM 785 N N . LYS A 1 95 ? -14.750 -7.730 2.580 1.00 88.81 95 LYS A N 1
ATOM 786 C CA . LYS A 1 95 ? -14.021 -8.771 3.322 1.00 88.81 95 LYS A CA 1
ATOM 787 C C . LYS A 1 95 ? -14.933 -9.627 4.205 1.00 88.81 95 LYS A C 1
ATOM 789 O O . LYS A 1 95 ? -14.693 -10.823 4.348 1.00 88.81 95 LYS A O 1
ATOM 794 N N . LEU A 1 96 ? -15.969 -9.025 4.783 1.00 84.81 96 LEU A N 1
ATOM 795 C CA . LEU A 1 96 ? -16.937 -9.682 5.664 1.00 84.81 96 LEU A CA 1
ATOM 796 C C . LEU A 1 96 ? -18.010 -10.491 4.922 1.00 84.81 96 LEU A C 1
ATOM 798 O O . LEU A 1 96 ? -18.791 -11.176 5.576 1.00 84.81 96 LEU A O 1
ATOM 802 N N . LYS A 1 97 ? -18.074 -10.419 3.583 1.00 77.44 97 LYS A N 1
ATOM 803 C CA . LYS A 1 97 ? -19.136 -11.053 2.776 1.00 77.44 97 LYS A CA 1
ATOM 804 C C . LYS A 1 97 ? -20.556 -10.725 3.293 1.00 77.44 97 LYS A C 1
ATOM 806 O O . LYS A 1 97 ? -21.438 -11.573 3.244 1.00 77.44 97 LYS A O 1
ATOM 811 N N . LEU A 1 98 ? -20.758 -9.503 3.803 1.00 63.78 98 LEU A N 1
ATOM 812 C CA . LEU A 1 98 ? -22.029 -8.958 4.318 1.00 63.78 98 LEU A CA 1
ATOM 813 C C . LEU A 1 98 ? -22.724 -9.728 5.466 1.00 63.78 98 LEU A C 1
ATOM 815 O O . LEU A 1 98 ? -23.879 -9.433 5.767 1.00 63.78 98 LEU A O 1
ATOM 819 N N . SER A 1 99 ? -22.076 -10.670 6.160 1.00 60.06 99 SER A N 1
ATOM 820 C CA . SER A 1 99 ? -22.758 -11.397 7.243 1.00 60.06 99 SER A CA 1
ATOM 821 C C . SER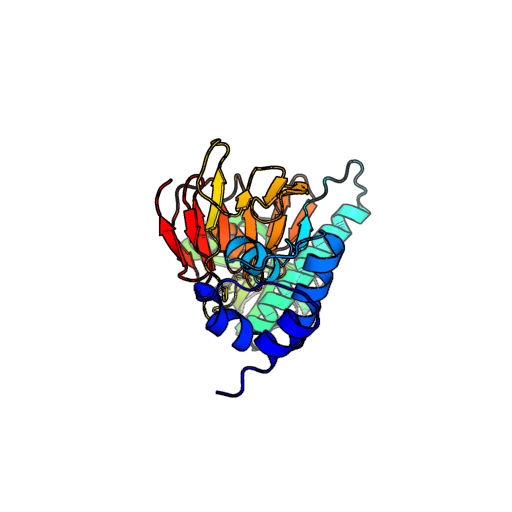 A 1 99 ? -23.017 -10.493 8.462 1.00 60.06 99 SER A C 1
ATOM 823 O O . SER A 1 99 ? -22.068 -10.080 9.131 1.00 60.06 99 SER A O 1
ATOM 825 N N . ASN A 1 100 ? -24.292 -10.225 8.766 1.00 65.50 100 ASN A N 1
ATOM 826 C CA . ASN A 1 100 ? -24.790 -9.544 9.976 1.00 65.50 100 ASN A CA 1
ATOM 827 C C . ASN A 1 100 ? -24.160 -8.169 10.277 1.00 65.50 100 ASN A C 1
ATOM 829 O O . ASN A 1 100 ? -23.963 -7.820 11.445 1.00 65.50 100 ASN A O 1
ATOM 833 N N . ILE A 1 101 ? -23.837 -7.392 9.237 1.00 78.62 101 ILE A N 1
ATOM 834 C CA . ILE A 1 101 ? -23.425 -5.993 9.402 1.00 78.62 101 ILE A CA 1
ATOM 835 C C . ILE A 1 101 ? -24.671 -5.163 9.703 1.00 78.62 101 ILE A C 1
ATOM 837 O O . ILE A 1 101 ? -25.611 -5.145 8.907 1.00 78.62 101 ILE A O 1
ATOM 841 N N . VAL A 1 102 ? -24.673 -4.469 10.837 1.00 80.44 102 VAL A N 1
ATOM 842 C CA . VAL A 1 102 ? -25.746 -3.544 11.211 1.00 80.44 102 VAL A CA 1
ATOM 843 C C . VAL A 1 102 ? -25.173 -2.164 11.501 1.00 80.44 102 VAL A C 1
ATOM 845 O O . VAL A 1 102 ? -24.059 -2.036 12.006 1.00 80.44 102 VAL A O 1
ATOM 848 N N . SER A 1 103 ? -25.950 -1.128 11.190 1.00 77.69 103 SER A N 1
ATOM 849 C CA . SER A 1 103 ? -25.698 0.220 11.702 1.00 77.69 103 SER A CA 1
ATOM 850 C C . SER A 1 103 ? -25.825 0.231 13.223 1.00 77.69 103 SER A C 1
ATOM 852 O O . SER A 1 103 ? -26.658 -0.501 13.774 1.00 77.69 103 SER A O 1
ATOM 854 N N . ILE A 1 104 ? -25.042 1.078 13.891 1.00 76.81 104 ILE A N 1
ATOM 855 C CA . ILE A 1 104 ? -25.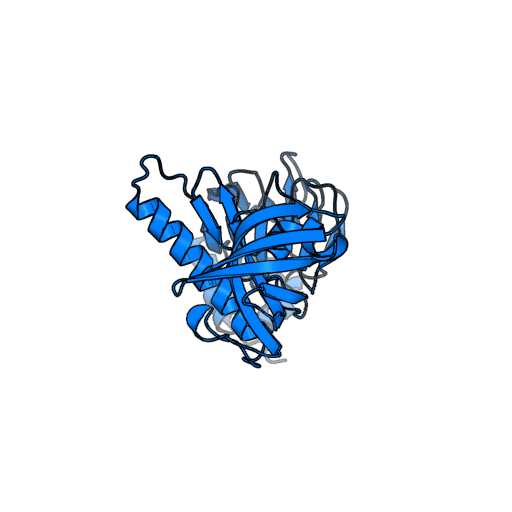007 1.150 15.359 1.00 76.81 104 ILE A CA 1
ATOM 856 C C . ILE A 1 104 ? -26.410 1.346 15.954 1.00 76.81 104 ILE A C 1
ATOM 858 O O . ILE A 1 104 ? -26.787 0.658 16.902 1.00 76.81 104 ILE A O 1
ATOM 862 N N . ASN A 1 105 ? -27.229 2.208 15.352 1.00 75.44 105 ASN A N 1
ATOM 863 C CA . ASN A 1 105 ? -28.575 2.514 15.843 1.00 75.44 105 ASN A CA 1
ATOM 864 C C . ASN A 1 105 ? -29.602 1.364 15.739 1.00 75.44 105 ASN A C 1
ATOM 866 O O . ASN A 1 105 ? -30.690 1.474 16.305 1.00 75.44 105 ASN A O 1
ATOM 870 N N . LYS A 1 106 ? -29.295 0.273 15.025 1.00 70.25 106 LYS A N 1
ATOM 871 C CA . LYS A 1 106 ? -30.206 -0.874 14.824 1.00 70.25 106 LYS A CA 1
ATOM 872 C C . LYS A 1 106 ? -29.886 -2.070 15.725 1.00 70.25 106 LYS A C 1
ATOM 874 O O . LYS A 1 106 ? -30.660 -3.026 15.767 1.00 70.25 106 LYS A O 1
ATOM 879 N N . GLY A 1 107 ? -28.756 -2.046 16.430 1.00 64.69 107 GLY A N 1
ATOM 880 C CA . GLY A 1 107 ? -28.272 -3.168 17.226 1.00 64.69 107 GLY A CA 1
ATOM 881 C C . GLY A 1 107 ? -28.688 -3.103 18.692 1.00 64.69 107 GLY A C 1
ATOM 882 O O . GLY A 1 107 ? -27.973 -2.510 19.490 1.00 64.69 107 GLY A O 1
ATOM 883 N N . ASN A 1 108 ? -29.800 -3.741 19.075 1.00 65.75 108 ASN A N 1
ATOM 884 C CA . ASN A 1 108 ? -30.265 -3.687 20.471 1.00 65.75 108 ASN A CA 1
ATOM 885 C C . ASN A 1 108 ? -29.865 -4.906 21.321 1.00 65.75 108 ASN A C 1
ATOM 887 O O . ASN A 1 108 ? -29.513 -4.730 22.487 1.00 65.75 108 ASN A O 1
ATOM 891 N N . VAL A 1 109 ? -29.899 -6.128 20.774 1.00 73.00 109 VAL A N 1
ATOM 892 C CA . VAL A 1 109 ? -29.552 -7.372 21.492 1.00 73.00 109 VAL A CA 1
ATOM 893 C C . VAL A 1 109 ? -29.058 -8.427 20.498 1.00 73.00 109 VAL A C 1
ATOM 895 O O . VAL A 1 109 ? -29.613 -8.552 19.408 1.00 73.00 109 VAL A O 1
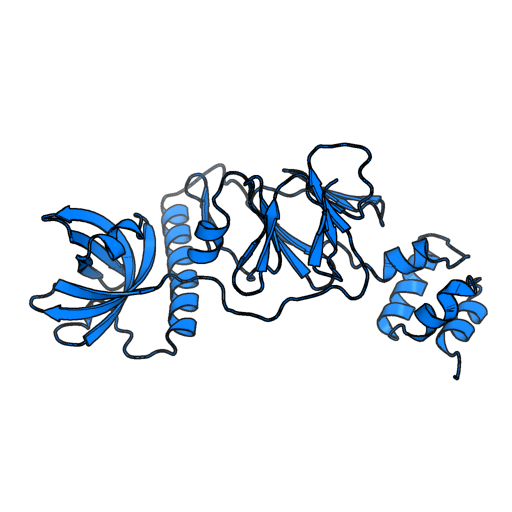ATOM 898 N N . GLY A 1 110 ? -28.057 -9.223 20.888 1.00 82.44 110 GLY A N 1
ATOM 899 C CA . GLY A 1 110 ? -27.619 -10.408 20.137 1.00 82.44 110 GLY A CA 1
ATOM 900 C C . GLY A 1 110 ? -26.237 -10.272 19.498 1.00 82.44 110 GLY A C 1
ATOM 901 O O . GLY A 1 110 ? -25.462 -9.391 19.865 1.00 82.44 110 GLY A O 1
ATOM 902 N N . ASN A 1 111 ? -25.917 -11.185 18.576 1.00 86.62 111 ASN A N 1
ATOM 903 C CA . ASN A 1 111 ? -24.626 -11.218 17.888 1.00 86.62 111 ASN A CA 1
ATOM 904 C C . ASN A 1 111 ? -24.641 -10.286 16.678 1.00 86.62 111 ASN A C 1
ATOM 906 O O . ASN A 1 111 ? -25.404 -10.511 15.738 1.00 86.62 111 ASN A O 1
ATOM 910 N N . LEU A 1 112 ? -23.780 -9.273 16.688 1.00 88.25 112 LEU A N 1
ATOM 911 C CA . LEU A 1 112 ? -23.753 -8.213 15.684 1.00 88.25 112 LEU A CA 1
ATOM 912 C C . LEU A 1 112 ? -22.334 -7.970 15.182 1.00 88.25 112 LEU A C 1
ATOM 914 O O . LEU A 1 112 ? -21.361 -8.203 15.901 1.00 88.25 112 LEU A O 1
ATOM 918 N N . THR A 1 113 ? -22.229 -7.483 13.946 1.00 91.06 113 THR A N 1
ATOM 919 C CA . THR A 1 113 ? -20.994 -6.919 13.398 1.00 91.06 113 THR A CA 1
ATOM 920 C C . THR A 1 113 ? -21.204 -5.442 13.104 1.00 91.06 113 THR A C 1
ATOM 922 O O . THR A 1 113 ? -22.159 -5.075 12.423 1.00 91.06 113 THR A O 1
ATOM 925 N N . ILE A 1 114 ? -20.304 -4.605 13.608 1.00 91.94 114 ILE A N 1
ATOM 926 C CA . ILE A 1 114 ? -20.348 -3.149 13.468 1.00 91.94 114 ILE A CA 1
ATOM 927 C C . ILE A 1 114 ? -19.053 -2.688 12.807 1.00 91.94 114 ILE A C 1
ATOM 929 O O . ILE A 1 114 ? -17.979 -3.200 13.123 1.00 91.94 114 ILE A O 1
ATOM 933 N N . ILE A 1 115 ? -19.158 -1.721 11.896 1.00 95.38 115 ILE A N 1
ATOM 934 C CA . ILE A 1 115 ? -18.015 -1.007 11.324 1.00 95.38 115 ILE A CA 1
ATOM 935 C C . ILE A 1 115 ? -18.058 0.428 11.835 1.00 95.38 115 ILE A C 1
ATOM 937 O O . ILE A 1 115 ? -19.000 1.158 11.533 1.00 95.38 115 ILE A O 1
ATOM 941 N N . GLY A 1 116 ? -17.033 0.835 12.574 1.00 95.38 116 GLY A N 1
ATOM 942 C CA . GLY A 1 116 ? -16.978 2.153 13.196 1.00 95.38 116 GLY A CA 1
ATOM 943 C C . GLY A 1 116 ? -15.574 2.737 13.201 1.00 95.38 116 GLY A C 1
ATOM 944 O O . GLY A 1 116 ? -14.581 2.012 13.078 1.00 95.38 116 GLY A O 1
ATOM 945 N N . LEU A 1 117 ? -15.514 4.057 13.333 1.00 95.88 117 LEU A N 1
ATOM 946 C CA . LEU A 1 117 ? -14.304 4.805 13.639 1.00 95.88 117 LEU A CA 1
ATOM 947 C C . LEU A 1 117 ? -14.086 4.813 15.155 1.00 95.88 117 LEU A C 1
ATOM 949 O O . LEU A 1 117 ? -15.027 4.994 15.926 1.00 95.88 117 LEU A O 1
ATOM 953 N N . VAL A 1 118 ? -12.846 4.604 15.583 1.00 96.81 118 VAL A N 1
ATOM 954 C CA . VAL A 1 118 ? -12.469 4.614 16.998 1.00 96.81 118 VAL A CA 1
ATOM 955 C C . VAL A 1 118 ? -12.371 6.050 17.487 1.00 96.81 118 VAL A C 1
ATOM 957 O O . VAL A 1 118 ? -11.414 6.756 17.176 1.00 96.81 118 VAL A O 1
ATOM 960 N N . LYS A 1 119 ? -13.362 6.464 18.270 1.00 96.25 119 LYS A N 1
ATOM 961 C CA . LYS A 1 119 ? -13.461 7.815 18.825 1.00 96.25 119 LYS A CA 1
ATOM 962 C C . LYS A 1 119 ? -12.675 7.956 20.123 1.00 96.25 119 LYS A C 1
ATOM 964 O O . LYS A 1 119 ? -11.923 8.905 20.304 1.00 96.25 119 LYS A O 1
ATOM 969 N N . GLU A 1 120 ? -12.838 6.987 21.020 1.00 97.19 120 GLU A N 1
ATOM 970 C CA . GLU A 1 120 ? -12.203 6.971 22.337 1.00 97.19 120 GLU A CA 1
ATOM 971 C C . GLU A 1 120 ? -11.744 5.557 22.689 1.00 97.19 120 GLU A C 1
ATOM 973 O O . GLU A 1 120 ? -12.351 4.562 22.280 1.00 97.19 120 GLU A O 1
ATOM 978 N N . LYS A 1 121 ? -10.674 5.466 23.481 1.00 97.12 121 LYS A N 1
ATOM 979 C CA . LYS A 1 121 ? -10.123 4.208 23.986 1.00 97.12 121 LYS A CA 1
ATOM 980 C C . LYS A 1 121 ? -9.571 4.423 25.391 1.00 97.12 121 LYS A C 1
ATOM 982 O O . LYS A 1 121 ? -8.692 5.257 25.584 1.00 97.12 121 LYS A O 1
ATOM 987 N N . GLN A 1 122 ? -10.040 3.627 26.346 1.00 97.19 122 GLN A N 1
ATOM 988 C CA . GLN A 1 122 ? -9.608 3.672 27.742 1.00 97.19 122 GLN A CA 1
ATOM 989 C C . GLN A 1 122 ? -9.301 2.260 28.252 1.00 97.19 122 GLN A C 1
ATOM 991 O O . GLN A 1 122 ? -10.112 1.352 28.075 1.00 97.19 122 GLN A O 1
ATOM 996 N N . GLU A 1 123 ? -8.150 2.068 28.902 1.00 96.69 123 GLU A N 1
ATOM 997 C CA . GLU A 1 123 ? -7.854 0.828 29.631 1.00 96.69 123 GLU A CA 1
ATOM 998 C C . GLU A 1 123 ? -8.556 0.851 30.997 1.00 96.69 123 GLU A C 1
ATOM 1000 O O . GLU A 1 123 ? -8.472 1.836 31.733 1.00 96.69 123 GLU A O 1
ATOM 1005 N N . LYS A 1 124 ? -9.271 -0.225 31.332 1.00 93.81 124 LYS A N 1
ATOM 1006 C CA . LYS A 1 124 ? -9.957 -0.408 32.613 1.00 93.81 124 LYS A CA 1
ATOM 1007 C C . LYS A 1 124 ? -9.945 -1.883 33.001 1.00 93.81 124 LYS A C 1
ATOM 1009 O O . LYS A 1 124 ? -10.365 -2.723 32.210 1.00 93.81 124 LYS A O 1
ATOM 1014 N N . ASP A 1 125 ? -9.479 -2.190 34.211 1.00 90.62 125 ASP A N 1
ATOM 1015 C CA . ASP A 1 125 ? -9.482 -3.541 34.794 1.00 90.62 125 ASP A CA 1
ATOM 1016 C C . ASP A 1 125 ? -8.935 -4.615 33.831 1.00 90.62 125 ASP A C 1
ATOM 1018 O O . ASP A 1 125 ? -9.563 -5.645 33.580 1.00 90.62 125 ASP A O 1
ATOM 1022 N N . ASN A 1 126 ? -7.765 -4.340 33.235 1.00 91.94 126 ASN A N 1
ATOM 1023 C CA . ASN A 1 126 ? -7.085 -5.208 32.262 1.00 91.94 126 ASN A CA 1
ATOM 1024 C C . ASN A 1 126 ? -7.888 -5.490 30.968 1.00 91.94 126 ASN A C 1
ATOM 1026 O O . ASN A 1 126 ? -7.641 -6.469 30.263 1.00 91.94 126 ASN A O 1
ATOM 1030 N N . ASN A 1 127 ? -8.848 -4.628 30.641 1.00 96.06 127 ASN A N 1
ATOM 1031 C CA . ASN A 1 127 ? -9.608 -4.612 29.394 1.00 96.06 127 ASN A CA 1
ATOM 1032 C C . ASN A 1 127 ? -9.582 -3.206 28.784 1.00 96.06 127 ASN A C 1
ATOM 1034 O O . ASN A 1 127 ? -9.109 -2.257 29.403 1.00 96.06 127 ASN A O 1
ATOM 1038 N N . PHE A 1 128 ? -10.116 -3.061 27.575 1.00 97.56 128 PHE A N 1
ATOM 1039 C CA . PHE A 1 128 ? -10.316 -1.762 26.943 1.00 97.56 128 PHE A CA 1
ATOM 1040 C C . PHE A 1 128 ? -11.795 -1.486 26.731 1.00 97.56 128 PHE A C 1
ATOM 1042 O O . PHE A 1 128 ? -12.505 -2.296 26.135 1.00 97.56 128 PHE A O 1
ATOM 1049 N N . VAL A 1 129 ? -12.235 -0.311 27.170 1.00 97.38 129 VAL A N 1
ATOM 1050 C CA . VAL A 1 129 ? -13.494 0.284 26.733 1.00 97.38 129 VAL A CA 1
ATOM 1051 C C . VAL A 1 129 ? -13.183 1.150 25.519 1.00 97.38 129 VAL A C 1
ATOM 1053 O O . VAL A 1 129 ? -12.365 2.066 25.605 1.00 97.38 129 VAL A O 1
ATOM 1056 N N . ILE A 1 130 ? -13.795 0.830 24.382 1.00 97.69 130 ILE A N 1
ATOM 1057 C CA . ILE A 1 130 ? -13.571 1.524 23.110 1.00 97.69 130 ILE A CA 1
ATOM 1058 C C . ILE A 1 130 ? -14.911 2.056 22.615 1.00 97.69 130 ILE A C 1
ATOM 1060 O O . ILE A 1 130 ? -15.848 1.274 22.429 1.00 97.69 130 ILE A O 1
ATOM 1064 N N . SER A 1 131 ? -14.998 3.364 22.391 1.00 97.25 131 SER A N 1
ATOM 1065 C CA . SER A 1 131 ? -16.160 3.991 21.762 1.00 97.25 131 SER A CA 1
ATOM 1066 C C . SER A 1 131 ? -15.987 3.983 20.250 1.00 97.25 131 SER A C 1
ATOM 1068 O O . SER A 1 131 ? -14.993 4.497 19.727 1.00 97.25 131 SER A O 1
ATOM 1070 N N . LEU A 1 132 ? -16.954 3.389 19.555 1.00 96.31 132 LEU A N 1
ATOM 1071 C CA . LEU A 1 132 ? -17.013 3.367 18.098 1.00 96.31 132 LEU A CA 1
ATOM 1072 C C . LEU A 1 132 ? -18.136 4.268 17.608 1.00 96.31 132 LEU A C 1
ATOM 1074 O O . LEU A 1 132 ? -19.246 4.193 18.130 1.00 96.31 132 LEU A O 1
ATOM 1078 N N . GLU A 1 133 ? -17.850 5.055 16.579 1.00 94.12 133 GLU A N 1
ATOM 1079 C CA . GLU A 1 133 ? -18.800 5.963 15.940 1.00 94.12 133 GLU A CA 1
ATOM 1080 C C . GLU A 1 133 ? -18.989 5.602 14.458 1.00 94.12 133 GLU A C 1
ATOM 1082 O O . GLU A 1 133 ? -18.033 5.272 13.747 1.00 94.12 133 GLU A O 1
ATOM 1087 N N . ASP A 1 134 ? -20.234 5.651 13.991 1.00 90.06 134 ASP A N 1
ATOM 1088 C CA . ASP A 1 134 ? -20.606 5.644 12.576 1.00 90.06 134 ASP A CA 1
ATOM 1089 C C . ASP A 1 134 ? -21.558 6.815 12.278 1.00 90.06 134 ASP A C 1
ATOM 1091 O O . ASP A 1 134 ? -21.908 7.599 13.158 1.00 90.06 134 ASP A O 1
ATOM 1095 N N . SER A 1 135 ? -22.023 6.943 11.033 1.00 84.62 135 SER A N 1
ATOM 1096 C CA . SER A 1 135 ? -22.956 8.014 10.648 1.00 84.62 135 SER A CA 1
ATOM 1097 C C . SER A 1 135 ? -24.330 7.943 11.335 1.00 84.62 135 SER A C 1
ATOM 1099 O O . SER A 1 135 ? -25.169 8.812 11.109 1.00 84.62 135 SER A O 1
ATOM 1101 N N . THR A 1 136 ? -24.615 6.882 12.091 1.00 88.06 136 THR A N 1
ATOM 1102 C CA . THR A 1 136 ? -25.909 6.609 12.730 1.00 88.06 136 THR A CA 1
ATOM 1103 C C . THR A 1 136 ? -25.878 6.722 14.250 1.00 88.06 136 THR A C 1
ATOM 1105 O O . THR A 1 136 ? -26.944 6.840 14.857 1.00 88.06 136 THR A O 1
ATOM 1108 N N . GLY A 1 137 ? -24.698 6.698 14.873 1.00 89.56 137 GLY A N 1
ATOM 1109 C CA . GLY A 1 137 ? -24.546 6.878 16.310 1.00 89.56 137 GLY A CA 1
ATOM 1110 C C . GLY A 1 137 ? -23.223 6.358 16.860 1.00 89.56 137 GLY A C 1
ATOM 1111 O O . GLY A 1 137 ? -22.265 6.110 16.134 1.00 89.56 137 GLY A O 1
ATOM 1112 N N . GLU A 1 138 ? -23.197 6.179 18.179 1.00 94.19 138 GLU A N 1
ATOM 1113 C CA . GLU A 1 138 ? -22.033 5.728 18.936 1.00 94.19 138 GLU A CA 1
ATOM 1114 C C . GLU A 1 138 ? -22.384 4.496 19.782 1.00 94.19 138 GLU A C 1
ATOM 1116 O O . GLU A 1 138 ? -23.489 4.392 20.323 1.00 94.19 138 GLU A O 1
ATOM 1121 N N . ILE A 1 139 ? -21.442 3.560 19.913 1.00 93.56 139 ILE A N 1
ATOM 1122 C CA . ILE A 1 139 ? -21.562 2.392 20.789 1.00 93.56 139 ILE A CA 1
ATOM 1123 C C . ILE A 1 139 ? -20.294 2.194 21.614 1.00 93.56 139 ILE A C 1
ATOM 1125 O O . ILE A 1 139 ? -19.174 2.275 21.107 1.00 93.56 139 ILE A O 1
ATOM 1129 N N . LYS A 1 140 ? -20.475 1.865 22.897 1.00 95.62 140 LYS A N 1
ATOM 1130 C CA . LYS A 1 140 ? -19.377 1.417 23.755 1.00 95.62 140 LYS A CA 1
ATOM 1131 C C . LYS A 1 140 ? -19.130 -0.064 23.546 1.00 95.62 140 LYS A C 1
ATOM 1133 O O . LYS A 1 140 ? -20.050 -0.882 23.562 1.00 95.62 140 LYS A O 1
ATOM 1138 N N . THR A 1 141 ? -17.866 -0.412 23.405 1.00 95.88 141 THR A N 1
ATOM 1139 C CA . THR A 1 141 ? -17.429 -1.789 23.221 1.00 95.88 141 THR A CA 1
ATOM 1140 C C . THR A 1 141 ? -16.443 -2.168 24.317 1.00 95.88 141 THR A C 1
ATOM 1142 O O . THR A 1 141 ? -15.695 -1.318 24.801 1.00 95.88 141 THR A O 1
ATOM 1145 N N . LEU A 1 142 ? -16.462 -3.431 24.735 1.00 97.00 142 LEU A N 1
ATOM 1146 C CA . LEU A 1 142 ? -15.503 -3.989 25.679 1.00 97.00 142 LEU A CA 1
ATOM 1147 C C . LEU A 1 142 ? -14.627 -5.004 24.948 1.00 97.00 142 LEU A C 1
ATOM 1149 O O . LEU A 1 142 ? -15.119 -6.013 24.438 1.00 97.00 142 LEU A O 1
ATOM 1153 N N . ALA A 1 143 ? -13.329 -4.730 24.904 1.00 96.88 143 ALA A N 1
ATOM 1154 C CA . ALA A 1 143 ? -12.322 -5.570 24.281 1.00 96.88 143 ALA A CA 1
ATOM 1155 C C . ALA A 1 143 ? -11.365 -6.124 25.338 1.00 96.88 143 ALA A C 1
ATOM 1157 O O . ALA A 1 143 ? -10.977 -5.421 26.271 1.00 96.88 143 ALA A O 1
ATOM 1158 N N . THR A 1 144 ? -10.910 -7.362 25.153 1.00 96.69 144 THR A N 1
ATOM 1159 C CA . THR A 1 144 ? -9.788 -7.892 25.942 1.00 96.69 144 THR A CA 1
ATOM 1160 C C . THR A 1 144 ? -8.529 -7.051 25.722 1.00 96.69 144 THR A C 1
ATOM 1162 O O . THR A 1 144 ? -8.374 -6.442 24.657 1.00 96.69 144 THR A O 1
ATOM 1165 N N . LYS A 1 145 ? -7.586 -7.066 26.676 1.00 95.62 145 LYS A N 1
ATOM 1166 C CA . LYS A 1 145 ? -6.286 -6.376 26.549 1.00 95.62 145 LYS A CA 1
ATOM 1167 C C . LYS A 1 145 ? -5.616 -6.603 25.192 1.00 95.62 145 LYS A C 1
ATOM 1169 O O . LYS A 1 145 ? -5.334 -5.655 24.467 1.00 95.62 145 LYS A O 1
ATOM 1174 N N . LYS A 1 146 ? -5.511 -7.874 24.789 1.00 95.12 146 LYS A N 1
ATOM 1175 C CA . LYS A 1 146 ? -4.917 -8.302 23.512 1.00 95.12 146 LYS A CA 1
ATOM 1176 C C . LYS A 1 146 ? -5.589 -7.682 22.282 1.00 95.12 146 LYS A C 1
ATOM 1178 O O . LYS A 1 146 ? -4.923 -7.427 21.280 1.00 95.12 146 LYS A O 1
ATOM 1183 N N . LEU A 1 147 ? -6.913 -7.516 22.293 1.00 95.31 147 LEU A N 1
ATOM 1184 C CA . LEU A 1 147 ? -7.627 -6.898 21.175 1.00 95.31 147 LEU A CA 1
ATOM 1185 C C . LEU A 1 147 ? -7.501 -5.377 21.215 1.00 95.31 147 LEU A C 1
ATOM 1187 O O . LEU A 1 147 ? -7.210 -4.779 20.181 1.00 95.31 147 LEU A O 1
ATOM 1191 N N . GLY A 1 148 ? -7.674 -4.772 22.390 1.00 95.19 148 GLY A N 1
ATOM 1192 C CA . GLY A 1 148 ? -7.641 -3.323 22.551 1.00 95.19 148 GLY A CA 1
ATOM 1193 C C . GLY A 1 148 ? -6.271 -2.709 22.268 1.00 95.19 148 GLY A C 1
ATOM 1194 O O . GLY A 1 148 ? -6.208 -1.684 21.596 1.00 95.19 148 GLY A O 1
ATOM 1195 N N . GLU A 1 149 ? -5.167 -3.351 22.662 1.00 95.38 149 GLU A N 1
ATOM 1196 C CA . GLU A 1 149 ? -3.795 -2.893 22.366 1.00 95.38 149 GLU A CA 1
ATOM 1197 C C . GLU A 1 149 ? -3.521 -2.726 20.866 1.00 95.38 149 GLU A C 1
ATOM 1199 O O . GLU A 1 149 ? -2.710 -1.894 20.473 1.00 95.38 149 GLU A O 1
ATOM 1204 N N . ARG A 1 150 ? -4.228 -3.473 20.011 1.00 94.44 150 ARG A N 1
ATOM 1205 C CA . ARG A 1 150 ? -4.031 -3.454 18.553 1.00 94.44 150 ARG A CA 1
ATOM 1206 C C . ARG A 1 150 ? -4.721 -2.284 17.854 1.00 94.44 150 ARG A C 1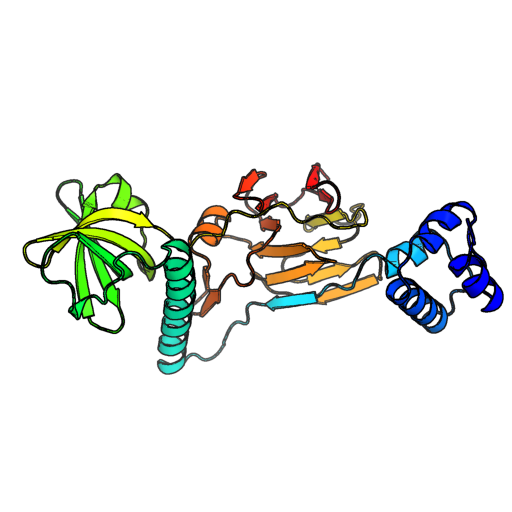
ATOM 1208 O O . ARG A 1 150 ? -4.492 -2.127 16.656 1.00 94.44 150 ARG A O 1
ATOM 1215 N N . VAL A 1 151 ? -5.605 -1.571 18.550 1.00 94.94 151 VAL A N 1
ATOM 1216 C CA . VAL A 1 151 ? -6.484 -0.522 18.017 1.00 94.94 151 VAL A CA 1
ATOM 1217 C C . VAL A 1 151 ? -5.984 0.845 18.467 1.00 94.94 151 VAL A C 1
ATOM 1219 O O . VAL A 1 151 ? -5.731 1.034 19.658 1.00 94.94 151 VAL A O 1
ATOM 1222 N N . ASN A 1 152 ? -5.901 1.800 17.548 1.00 94.50 152 ASN A N 1
ATOM 1223 C CA . ASN A 1 152 ? -5.588 3.195 17.846 1.00 94.50 152 ASN A CA 1
ATOM 1224 C C . ASN A 1 152 ? -6.822 4.082 17.660 1.00 94.50 152 ASN A C 1
ATOM 1226 O O . ASN A 1 152 ? -7.796 3.681 17.022 1.00 94.50 152 ASN A O 1
ATOM 1230 N N . LEU A 1 153 ? -6.761 5.296 18.213 1.00 94.38 153 LEU A N 1
ATOM 1231 C CA . LEU A 1 153 ? -7.715 6.349 17.872 1.00 94.38 153 LEU A CA 1
ATOM 1232 C C . LEU A 1 153 ? -7.726 6.567 16.356 1.00 94.38 153 LEU A C 1
ATOM 1234 O O . LEU A 1 153 ? -6.711 6.348 15.690 1.00 94.38 153 LEU A O 1
ATOM 1238 N N . ASP A 1 154 ? -8.883 6.964 15.832 1.00 92.44 154 ASP A N 1
ATOM 1239 C CA . ASP A 1 154 ? -9.145 7.218 14.413 1.00 92.44 154 ASP A CA 1
ATOM 1240 C C . ASP A 1 154 ? -9.089 6.002 13.476 1.00 92.44 154 ASP A C 1
ATOM 1242 O O . ASP A 1 154 ? -9.414 6.134 12.288 1.00 92.44 154 ASP A O 1
ATOM 1246 N N . ASP A 1 155 ? -8.739 4.813 13.977 1.00 95.50 155 ASP A N 1
ATOM 1247 C CA . ASP A 1 155 ? -8.798 3.589 13.183 1.00 95.50 155 ASP A CA 1
ATOM 1248 C C . ASP A 1 155 ? -10.255 3.292 12.790 1.00 95.50 155 ASP A C 1
ATOM 1250 O O . ASP A 1 155 ? -11.171 3.363 13.608 1.00 95.50 155 ASP A O 1
ATOM 1254 N N . VAL A 1 156 ? -10.471 2.890 11.536 1.00 96.75 156 VAL A N 1
ATOM 1255 C CA . VAL A 1 156 ? -11.756 2.333 11.091 1.00 96.75 156 VAL A CA 1
ATOM 1256 C C . VAL A 1 156 ? -11.660 0.818 11.138 1.00 96.75 156 VAL A C 1
ATOM 1258 O O . VAL A 1 156 ? -10.863 0.211 10.415 1.00 96.75 156 VAL A O 1
ATOM 1261 N N . ILE A 1 157 ? -12.467 0.203 11.994 1.00 97.06 157 ILE A N 1
ATOM 1262 C CA . ILE A 1 157 ? -12.413 -1.231 12.284 1.00 97.06 157 ILE A CA 1
ATOM 1263 C C . ILE A 1 157 ? -13.791 -1.864 12.174 1.00 97.06 157 ILE A C 1
ATOM 1265 O O . ILE A 1 157 ? -14.816 -1.219 12.387 1.00 97.06 157 ILE A O 1
ATOM 1269 N N . ALA A 1 158 ? -13.801 -3.158 11.868 1.00 95.94 158 ALA A N 1
ATOM 1270 C CA . ALA A 1 158 ? -14.972 -3.992 12.055 1.00 95.94 158 ALA A CA 1
ATOM 1271 C C . ALA A 1 158 ? -14.812 -4.816 13.330 1.00 95.94 158 ALA A C 1
ATOM 1273 O O . ALA A 1 158 ? -13.786 -5.473 13.535 1.00 95.94 158 ALA A O 1
ATOM 1274 N N . VAL A 1 159 ? -15.842 -4.814 14.163 1.00 95.12 159 VAL A N 1
ATOM 1275 C CA . VAL A 1 159 ? -15.904 -5.607 15.389 1.00 95.12 159 VAL A CA 1
ATOM 1276 C C . VAL A 1 159 ? -17.140 -6.487 15.356 1.00 95.12 159 VAL A C 1
ATOM 1278 O O . VAL A 1 159 ? -18.202 -6.053 14.915 1.00 95.12 159 VAL A O 1
ATOM 1281 N N . SER A 1 160 ? -17.001 -7.727 15.812 1.00 93.25 160 SER A N 1
ATOM 1282 C CA . SER A 1 160 ? -18.120 -8.654 15.965 1.00 93.25 160 SER A CA 1
ATOM 1283 C C . SER A 1 160 ? -18.163 -9.190 17.384 1.00 93.25 160 SER A C 1
ATOM 1285 O O . SER A 1 160 ? -17.116 -9.467 17.977 1.00 93.25 160 SER A O 1
ATOM 1287 N N . GLY A 1 161 ? -19.372 -9.380 17.896 1.00 93.19 161 GLY A N 1
ATOM 1288 C CA . GLY A 1 161 ? -19.596 -10.003 19.191 1.00 93.19 161 GLY A CA 1
ATOM 1289 C C . GLY A 1 161 ? -21.022 -9.809 19.680 1.00 93.19 161 GLY A C 1
ATOM 1290 O O . GLY A 1 161 ? -21.925 -9.557 18.876 1.00 93.19 161 GLY A O 1
ATOM 1291 N N . ARG A 1 162 ? -21.231 -9.925 20.991 1.00 92.69 162 ARG A N 1
ATOM 1292 C CA . ARG A 1 162 ? -22.566 -9.903 21.599 1.00 92.69 162 ARG A CA 1
ATOM 1293 C C . ARG A 1 162 ? -22.881 -8.555 22.237 1.00 92.69 162 ARG A C 1
ATOM 1295 O O . ARG A 1 162 ? -22.110 -8.063 23.057 1.00 92.69 162 ARG A O 1
ATOM 1302 N N . VAL A 1 163 ? -24.041 -7.989 21.913 1.00 91.31 163 VAL A N 1
ATOM 1303 C CA . VAL A 1 163 ? -24.566 -6.788 22.576 1.00 91.31 163 VAL A CA 1
ATOM 1304 C C . VAL A 1 163 ? -25.446 -7.172 23.762 1.00 91.31 163 VAL A C 1
ATOM 1306 O O . VAL A 1 163 ? -26.429 -7.902 23.600 1.00 91.31 163 VAL A O 1
ATOM 1309 N N . THR A 1 164 ? -25.107 -6.631 24.934 1.00 88.88 164 THR A N 1
ATOM 1310 C CA . THR A 1 164 ? -25.888 -6.720 26.176 1.00 88.88 164 THR A CA 1
ATOM 1311 C C . THR A 1 164 ? -25.853 -5.360 26.868 1.00 88.88 164 THR A C 1
ATOM 1313 O O . THR A 1 164 ? -24.785 -4.768 27.004 1.00 88.88 164 THR A O 1
ATOM 1316 N N . ASN A 1 165 ? -27.004 -4.843 27.309 1.00 86.50 165 ASN A N 1
ATOM 1317 C CA . ASN A 1 165 ? -27.107 -3.540 27.987 1.00 86.50 165 ASN A CA 1
ATOM 1318 C C . ASN A 1 165 ? -26.424 -2.388 27.218 1.00 86.50 165 ASN A C 1
ATOM 1320 O O . ASN A 1 165 ? -25.753 -1.552 27.817 1.00 86.50 165 ASN A O 1
ATOM 1324 N N . LYS A 1 166 ? -26.585 -2.354 25.885 1.00 86.00 166 LYS A N 1
ATOM 1325 C CA . LYS A 1 166 ? -25.974 -1.363 24.970 1.00 86.00 166 LYS A CA 1
ATOM 1326 C C . LYS A 1 166 ? -24.435 -1.366 24.925 1.00 86.00 166 LYS A C 1
ATOM 1328 O O . LYS A 1 166 ? -23.846 -0.448 24.362 1.00 86.00 166 LYS A O 1
ATOM 1333 N N . ILE A 1 167 ? -23.787 -2.390 25.482 1.00 92.38 167 ILE A N 1
ATOM 1334 C CA . ILE A 1 167 ? -22.342 -2.609 25.372 1.00 92.38 167 ILE A CA 1
ATOM 1335 C C . ILE A 1 167 ? -22.105 -3.805 24.452 1.00 92.38 167 ILE A C 1
ATOM 1337 O O . ILE A 1 167 ? -22.698 -4.869 24.648 1.00 92.38 167 ILE A O 1
ATOM 1341 N N . LEU A 1 168 ? -21.236 -3.636 23.454 1.00 94.00 168 LEU A N 1
ATOM 1342 C CA . LEU A 1 168 ? -20.778 -4.728 22.594 1.00 94.00 168 LEU A CA 1
ATOM 1343 C C . LEU A 1 168 ? -19.536 -5.390 23.198 1.00 94.00 168 LEU A C 1
ATOM 1345 O O . LEU A 1 168 ? -18.470 -4.781 23.265 1.00 94.00 168 LEU A O 1
ATOM 1349 N N . PHE A 1 169 ? -19.651 -6.653 23.583 1.00 95.56 169 PHE A N 1
ATOM 1350 C CA . PHE A 1 169 ? -18.522 -7.471 24.018 1.00 95.56 169 PHE A CA 1
ATOM 1351 C C . PHE A 1 169 ? -17.851 -8.071 22.783 1.00 95.56 169 PHE A C 1
ATOM 1353 O O . PHE A 1 169 ? -18.499 -8.802 22.036 1.00 95.56 169 PHE A O 1
ATOM 1360 N N . ILE A 1 170 ? -16.592 -7.707 22.528 1.00 95.44 170 ILE A N 1
ATOM 1361 C CA . ILE A 1 170 ? -15.912 -8.012 21.264 1.00 95.44 170 ILE A CA 1
ATOM 1362 C C . ILE A 1 170 ? -15.281 -9.404 21.306 1.00 95.44 170 ILE A C 1
ATOM 1364 O O . ILE A 1 170 ? -14.328 -9.637 22.050 1.00 95.44 170 ILE A O 1
ATOM 1368 N N . ASP A 1 171 ? -15.719 -10.270 20.397 1.00 93.44 171 ASP A N 1
ATOM 1369 C CA . ASP A 1 171 ? -15.111 -11.583 20.156 1.00 93.44 171 ASP A CA 1
ATOM 1370 C C . ASP A 1 171 ? -14.087 -11.520 19.016 1.00 93.44 171 ASP A C 1
ATOM 1372 O O . ASP A 1 171 ? -13.059 -12.203 19.019 1.00 93.44 171 ASP A O 1
ATOM 1376 N N . LYS A 1 172 ? -14.360 -10.679 18.010 1.00 93.81 172 LYS A N 1
ATOM 1377 C CA . LYS A 1 172 ? -13.555 -10.576 16.792 1.00 93.81 172 LYS A CA 1
ATOM 1378 C C . LYS A 1 172 ? -13.307 -9.123 16.417 1.00 93.81 172 LYS A C 1
ATOM 1380 O O . LYS A 1 172 ? -14.232 -8.329 16.320 1.00 93.81 172 LYS A O 1
ATOM 1385 N N . LEU A 1 173 ? -12.046 -8.818 16.123 1.00 95.25 173 LEU A N 1
ATOM 1386 C CA . LEU A 1 173 ? -11.587 -7.530 15.608 1.00 95.25 173 LEU A CA 1
ATOM 1387 C C . LEU A 1 173 ? -10.971 -7.722 14.223 1.00 95.25 173 LEU A C 1
ATOM 1389 O O . LEU A 1 173 ? -10.081 -8.562 14.038 1.00 95.25 173 LEU A O 1
ATOM 1393 N N . LEU A 1 174 ? -11.401 -6.909 13.266 1.00 95.44 174 LEU A N 1
ATOM 1394 C CA . LEU A 1 174 ? -10.932 -6.925 11.890 1.00 95.44 174 LEU A CA 1
ATOM 1395 C C . LEU A 1 174 ? -10.536 -5.522 11.435 1.00 95.44 174 LEU A C 1
ATOM 1397 O O . LEU A 1 174 ? -11.293 -4.565 11.550 1.00 95.44 174 LEU A O 1
ATOM 1401 N N . PHE A 1 175 ? -9.349 -5.447 10.842 1.00 97.12 175 PHE A N 1
ATOM 1402 C CA . PHE A 1 175 ? -8.881 -4.274 10.114 1.00 97.12 175 PHE A CA 1
ATOM 1403 C C . PHE A 1 175 ? -9.223 -4.401 8.623 1.00 97.12 175 PHE A C 1
ATOM 1405 O O . PHE A 1 175 ? -9.370 -5.542 8.146 1.00 97.12 175 PHE A O 1
ATOM 1412 N N . PRO A 1 176 ? -9.310 -3.272 7.887 1.00 96.50 176 PRO A N 1
ATOM 1413 C CA . PRO A 1 176 ? -9.563 -3.254 6.446 1.00 96.50 176 PRO A CA 1
ATOM 1414 C C . PRO A 1 176 ? -8.612 -4.198 5.713 1.00 96.50 176 PRO A C 1
ATOM 1416 O O . PRO A 1 176 ? -9.048 -5.200 5.137 1.00 96.50 176 PRO A O 1
ATOM 1419 N N . ASP A 1 177 ? -7.311 -3.983 5.924 1.00 96.75 177 ASP A N 1
ATOM 1420 C CA . ASP A 1 177 ? -6.214 -4.828 5.465 1.00 96.75 177 ASP A CA 1
ATOM 1421 C C . ASP A 1 177 ? -6.142 -4.954 3.933 1.00 96.75 177 ASP A C 1
ATOM 1423 O O . ASP A 1 177 ? -7.050 -4.571 3.192 1.00 96.75 177 ASP A O 1
ATOM 1427 N N . VAL A 1 178 ? -5.036 -5.481 3.422 1.00 96.62 178 VAL A N 1
ATOM 1428 C CA . VAL A 1 178 ? -4.911 -5.826 2.003 1.00 96.62 178 VAL A CA 1
ATOM 1429 C C . VAL A 1 178 ? -5.518 -7.211 1.735 1.00 96.62 178 VAL A C 1
ATOM 1431 O O . VAL A 1 178 ? -5.472 -8.095 2.607 1.00 96.62 178 VAL A O 1
ATOM 1434 N N . PRO A 1 179 ? -6.093 -7.434 0.539 1.00 94.62 179 PRO A N 1
ATOM 1435 C CA . PRO A 1 179 ? -6.538 -8.762 0.141 1.00 94.62 179 PRO A CA 1
ATOM 1436 C C . PRO A 1 179 ? -5.337 -9.696 -0.035 1.00 94.62 179 PRO A C 1
ATOM 1438 O O . PRO A 1 179 ? -4.264 -9.266 -0.456 1.00 94.62 179 PRO A O 1
ATOM 1441 N N . LEU A 1 180 ? -5.541 -10.984 0.248 1.00 95.25 180 LEU A N 1
ATOM 1442 C CA . LEU A 1 180 ? -4.623 -12.019 -0.214 1.00 95.25 180 LEU A CA 1
ATOM 1443 C C . LEU A 1 180 ? -4.731 -12.118 -1.733 1.00 95.25 180 LEU A C 1
ATOM 1445 O O . LEU A 1 180 ? -5.831 -12.298 -2.254 1.00 95.25 180 LEU A O 1
ATOM 1449 N N . LYS A 1 181 ? -3.603 -11.980 -2.428 1.00 94.38 181 LYS A N 1
ATOM 1450 C CA . LYS A 1 181 ? -3.550 -12.053 -3.888 1.00 94.38 181 LYS A CA 1
ATOM 1451 C C . LYS A 1 181 ? -2.315 -12.815 -4.373 1.00 94.38 181 LYS A C 1
ATOM 1453 O O . LYS A 1 181 ? -1.324 -12.873 -3.642 1.00 94.38 181 LYS A O 1
ATOM 1458 N N . PRO A 1 182 ? -2.356 -13.378 -5.593 1.00 95.69 182 PRO A N 1
ATOM 1459 C CA . PRO A 1 182 ? -1.163 -13.877 -6.260 1.00 95.69 182 PRO A CA 1
ATOM 1460 C C . PRO A 1 182 ? -0.129 -12.765 -6.446 1.00 95.69 182 PRO A C 1
ATOM 1462 O O . PRO A 1 182 ? -0.474 -11.587 -6.567 1.00 95.69 182 PRO A O 1
ATOM 1465 N N . VAL A 1 183 ? 1.139 -13.158 -6.498 1.00 96.12 183 VAL A N 1
ATOM 1466 C CA . VAL A 1 183 ? 2.235 -12.247 -6.819 1.00 96.12 183 VAL A CA 1
ATOM 1467 C C . VAL A 1 183 ? 2.125 -11.823 -8.285 1.00 96.12 183 VAL A C 1
ATOM 1469 O O . VAL A 1 183 ? 1.880 -12.647 -9.164 1.00 96.12 183 VAL A O 1
ATOM 1472 N N . VAL A 1 184 ? 2.298 -10.526 -8.545 1.00 95.12 184 VAL A N 1
ATOM 1473 C CA . VAL A 1 184 ? 2.270 -9.951 -9.897 1.00 95.12 184 VAL A CA 1
ATOM 1474 C C . VAL A 1 184 ? 3.699 -9.756 -10.391 1.00 95.12 184 VAL A C 1
ATOM 1476 O O . VAL A 1 184 ? 4.469 -9.022 -9.777 1.00 95.12 184 VAL A O 1
ATOM 1479 N N . TYR A 1 185 ? 4.053 -10.368 -11.512 1.00 94.12 185 TYR A N 1
ATOM 1480 C CA . TYR A 1 185 ? 5.393 -10.273 -12.094 1.00 94.12 185 TYR A CA 1
ATOM 1481 C C . TYR A 1 185 ? 5.378 -9.417 -13.355 1.00 94.12 185 TYR A C 1
ATOM 1483 O O . TYR A 1 185 ? 4.384 -9.421 -14.087 1.00 94.12 185 TYR A O 1
ATOM 1491 N N . SER A 1 186 ? 6.474 -8.715 -13.631 1.00 91.81 186 SER A N 1
ATOM 1492 C CA . SER A 1 186 ? 6.703 -8.153 -14.963 1.00 91.81 186 SER A CA 1
ATOM 1493 C C . SER A 1 186 ? 7.114 -9.247 -15.951 1.00 91.81 186 SER A C 1
ATOM 1495 O O . SER A 1 186 ? 7.675 -10.271 -15.567 1.00 91.81 186 SER A O 1
ATOM 1497 N N . ARG A 1 187 ? 6.849 -9.022 -17.244 1.00 85.06 187 ARG A N 1
ATOM 1498 C CA . ARG A 1 187 ? 7.323 -9.905 -18.326 1.00 85.06 187 ARG A CA 1
ATOM 1499 C C . ARG A 1 187 ? 8.850 -9.866 -18.447 1.00 85.06 187 ARG A C 1
ATOM 1501 O O . ARG A 1 187 ? 9.515 -10.904 -18.469 1.00 85.06 187 ARG A O 1
ATOM 1508 N N . GLU A 1 188 ? 9.388 -8.649 -18.439 1.00 86.38 188 GLU A N 1
ATOM 1509 C CA . GLU A 1 188 ? 10.819 -8.383 -18.526 1.00 86.38 188 GLU A CA 1
ATOM 1510 C C . GLU A 1 188 ? 11.462 -8.207 -17.150 1.00 86.38 188 GLU A C 1
ATOM 1512 O O . GLU A 1 188 ? 10.806 -7.688 -16.240 1.00 86.38 188 GLU A O 1
ATOM 1517 N N . PRO A 1 189 ? 12.738 -8.607 -16.985 1.00 90.88 189 PRO A N 1
ATOM 1518 C CA . PRO A 1 189 ? 13.492 -8.310 -15.777 1.00 90.88 189 PRO A CA 1
ATOM 1519 C C . PRO A 1 189 ? 13.646 -6.795 -15.656 1.00 90.88 189 PRO A C 1
ATOM 1521 O O . PRO A 1 189 ? 14.169 -6.133 -16.557 1.00 90.88 189 PRO A O 1
ATOM 1524 N N . VAL A 1 190 ? 13.154 -6.243 -14.550 1.00 94.56 190 VAL A N 1
ATOM 1525 C CA . VAL A 1 190 ? 13.219 -4.811 -14.244 1.00 94.56 190 VAL A CA 1
ATOM 1526 C C . VAL A 1 190 ? 13.691 -4.661 -12.811 1.00 94.56 190 VAL A C 1
ATOM 1528 O O . VAL A 1 190 ? 13.008 -5.081 -11.880 1.00 94.56 190 VAL A O 1
ATOM 1531 N N . LYS A 1 191 ? 14.859 -4.055 -12.635 1.00 96.31 191 LYS A N 1
ATOM 1532 C CA . LYS A 1 191 ? 15.497 -3.832 -11.342 1.00 96.31 191 LYS A CA 1
ATOM 1533 C C . LYS A 1 191 ? 15.116 -2.468 -10.803 1.00 96.31 191 LYS A C 1
ATOM 1535 O O . LYS A 1 191 ? 15.285 -1.448 -11.473 1.00 96.31 191 LYS A O 1
ATOM 1540 N N . ILE A 1 192 ? 14.604 -2.460 -9.582 1.00 97.31 192 ILE A N 1
ATOM 1541 C CA . ILE A 1 192 ? 14.176 -1.251 -8.884 1.00 97.31 192 ILE A CA 1
ATOM 1542 C C . ILE A 1 192 ? 14.900 -1.172 -7.556 1.00 97.31 192 ILE A C 1
ATOM 1544 O O . ILE A 1 192 ? 15.068 -2.177 -6.868 1.00 97.31 192 ILE A O 1
ATOM 1548 N N . VAL A 1 193 ? 15.295 0.039 -7.176 1.00 98.12 193 VAL A N 1
ATOM 1549 C CA . VAL A 1 193 ? 15.931 0.287 -5.887 1.00 98.12 193 VAL A CA 1
ATOM 1550 C C . VAL A 1 193 ? 15.499 1.624 -5.304 1.00 98.12 193 VAL A C 1
ATOM 1552 O O . VAL A 1 193 ? 15.496 2.638 -5.997 1.00 98.12 193 VAL A O 1
ATOM 1555 N N . LEU A 1 194 ? 15.151 1.626 -4.019 1.00 98.25 194 LEU A N 1
ATOM 1556 C CA . LEU A 1 194 ? 15.018 2.839 -3.214 1.00 98.25 194 LEU A CA 1
ATOM 1557 C C . LEU A 1 194 ? 16.381 3.142 -2.587 1.00 98.25 194 LEU A C 1
ATOM 1559 O O . LEU A 1 194 ? 16.838 2.388 -1.728 1.00 98.25 194 LEU A O 1
ATOM 1563 N N . SER A 1 195 ? 17.056 4.208 -3.014 1.00 97.00 195 SER A N 1
ATOM 1564 C CA . SER A 1 195 ? 18.373 4.576 -2.480 1.00 97.00 195 SER A CA 1
ATOM 1565 C C . SER A 1 195 ? 18.785 5.980 -2.905 1.00 97.00 195 SER A C 1
ATOM 1567 O O . SER A 1 195 ? 18.473 6.402 -4.009 1.00 97.00 195 SER A O 1
ATOM 1569 N N . ASP A 1 196 ? 19.580 6.653 -2.073 1.00 94.00 196 ASP A N 1
ATOM 1570 C CA . ASP A 1 196 ? 20.233 7.920 -2.430 1.00 94.00 196 ASP A CA 1
ATOM 1571 C C . ASP A 1 196 ? 21.647 7.701 -3.009 1.00 94.00 196 ASP A C 1
ATOM 1573 O O . ASP A 1 196 ? 22.335 8.654 -3.385 1.00 94.00 196 ASP A O 1
ATOM 1577 N N . LYS A 1 197 ? 22.110 6.441 -3.087 1.00 92.56 197 LYS A N 1
ATOM 1578 C CA . LYS A 1 197 ? 23.433 6.093 -3.621 1.00 92.56 197 LYS A CA 1
ATOM 1579 C C . LYS A 1 197 ? 23.488 6.334 -5.134 1.00 92.56 197 LYS A C 1
ATOM 1581 O O . LYS A 1 197 ? 22.570 6.005 -5.886 1.00 92.56 197 LYS A O 1
ATOM 1586 N N . LYS A 1 198 ? 24.614 6.881 -5.596 1.00 87.38 198 LYS A N 1
ATOM 1587 C CA . LYS A 1 198 ? 24.910 7.090 -7.023 1.00 87.38 198 LYS A CA 1
ATOM 1588 C C . LYS A 1 198 ? 25.539 5.834 -7.639 1.00 87.38 198 LYS A C 1
ATOM 1590 O O . LYS A 1 198 ? 26.041 4.977 -6.925 1.00 87.38 198 LYS A O 1
ATOM 1595 N N . GLY A 1 199 ? 25.510 5.729 -8.970 1.00 85.38 199 GLY A N 1
ATOM 1596 C CA . GLY A 1 199 ? 26.221 4.673 -9.710 1.00 85.38 199 GLY A CA 1
ATOM 1597 C C . GLY A 1 199 ? 25.603 3.270 -9.652 1.00 85.38 199 GLY A C 1
ATOM 1598 O O . GLY A 1 199 ? 26.198 2.330 -10.160 1.00 85.38 199 GLY A O 1
ATOM 1599 N N . LEU A 1 200 ? 24.410 3.107 -9.069 1.00 90.75 200 LEU A N 1
ATOM 1600 C CA . LEU A 1 200 ? 23.793 1.786 -8.917 1.00 90.75 200 LEU A CA 1
ATOM 1601 C C . LEU A 1 200 ? 23.393 1.162 -10.257 1.00 90.75 200 LEU A C 1
ATOM 1603 O O . LEU A 1 200 ? 22.741 1.822 -11.077 1.00 90.75 200 LEU A O 1
ATOM 1607 N N . LYS A 1 201 ? 23.697 -0.128 -10.433 1.00 90.12 201 LYS A N 1
ATOM 1608 C CA . LYS A 1 201 ? 23.252 -0.932 -11.578 1.00 90.12 201 LYS A CA 1
ATOM 1609 C C . LYS A 1 201 ? 21.796 -1.374 -11.378 1.00 90.12 201 LYS A C 1
ATOM 1611 O O . LYS A 1 201 ? 21.517 -2.446 -10.854 1.00 90.12 201 LYS A O 1
ATOM 1616 N N . THR A 1 202 ? 20.876 -0.503 -11.774 1.00 94.31 202 THR A N 1
ATOM 1617 C CA . THR A 1 202 ? 19.418 -0.642 -11.640 1.00 94.31 202 THR A CA 1
ATOM 1618 C C . THR A 1 202 ? 18.746 -0.019 -12.858 1.00 94.31 202 THR A C 1
ATOM 1620 O O . THR A 1 202 ? 19.350 0.846 -13.493 1.00 94.31 202 THR A O 1
ATOM 1623 N N . ASP A 1 203 ? 17.503 -0.390 -13.143 1.00 95.19 203 ASP A N 1
ATOM 1624 C CA . ASP A 1 203 ? 16.712 0.238 -14.204 1.00 95.19 203 ASP A CA 1
ATOM 1625 C C . ASP A 1 203 ? 15.971 1.471 -13.677 1.00 95.19 203 ASP A C 1
ATOM 1627 O O . ASP A 1 203 ? 15.967 2.527 -14.309 1.00 95.19 203 ASP A O 1
ATOM 1631 N N . TYR A 1 204 ? 15.428 1.363 -12.462 1.00 96.81 204 TYR A N 1
ATOM 1632 C CA . TYR A 1 204 ? 14.766 2.462 -11.768 1.00 96.81 204 TYR A CA 1
ATOM 1633 C C . TYR A 1 204 ? 15.455 2.767 -10.442 1.00 96.81 204 TYR A C 1
ATOM 1635 O O . TYR A 1 204 ? 15.681 1.874 -9.620 1.00 96.81 204 TYR A O 1
ATOM 1643 N N . LEU A 1 205 ? 15.774 4.045 -10.228 1.00 97.56 205 LEU A N 1
ATOM 1644 C CA . LEU A 1 205 ? 16.232 4.572 -8.943 1.00 97.56 205 LEU A CA 1
ATOM 1645 C C . LEU A 1 205 ? 15.119 5.424 -8.338 1.00 97.56 205 LEU A C 1
ATOM 1647 O O . LEU A 1 205 ? 14.769 6.475 -8.876 1.00 97.56 205 LEU A O 1
ATOM 1651 N N . ILE A 1 206 ? 14.573 4.963 -7.222 1.00 98.00 206 ILE A N 1
ATOM 1652 C CA . ILE A 1 206 ? 13.546 5.659 -6.458 1.00 98.00 206 ILE A CA 1
ATOM 1653 C C . ILE A 1 206 ? 14.246 6.477 -5.375 1.00 98.00 206 ILE A C 1
ATOM 1655 O O . ILE A 1 206 ? 14.992 5.939 -4.556 1.00 98.00 206 ILE A O 1
ATOM 1659 N N . LEU A 1 207 ? 14.004 7.781 -5.396 1.00 97.00 207 LEU A N 1
ATOM 1660 C CA . LEU A 1 207 ? 14.391 8.737 -4.366 1.00 97.00 207 LEU A CA 1
ATOM 1661 C C . LEU A 1 207 ? 13.143 9.139 -3.570 1.00 97.00 207 LEU A C 1
ATOM 1663 O O . LEU A 1 207 ? 12.021 8.763 -3.909 1.00 97.00 207 LEU A O 1
ATOM 1667 N N . ASN A 1 208 ? 13.321 9.922 -2.509 1.00 94.38 208 ASN A N 1
ATOM 1668 C CA . ASN A 1 208 ? 12.200 10.409 -1.698 1.00 94.38 208 ASN A CA 1
ATOM 1669 C C . ASN A 1 208 ? 11.231 11.331 -2.468 1.00 94.38 208 ASN A C 1
ATOM 1671 O O . ASN A 1 208 ? 10.054 11.392 -2.116 1.00 94.38 208 ASN A O 1
ATOM 1675 N N . ASN A 1 209 ? 11.715 12.034 -3.495 1.00 95.75 209 ASN A N 1
ATOM 1676 C CA . ASN A 1 209 ? 10.962 13.037 -4.246 1.00 95.75 209 ASN A CA 1
ATOM 1677 C C . ASN A 1 209 ? 10.912 12.786 -5.757 1.00 95.75 209 ASN A C 1
ATOM 1679 O O . ASN A 1 209 ? 10.232 13.514 -6.468 1.00 95.75 209 ASN A O 1
ATOM 1683 N N . LYS A 1 210 ? 11.616 11.777 -6.277 1.00 97.19 210 LYS A N 1
ATOM 1684 C CA . LYS A 1 210 ? 11.575 11.472 -7.708 1.00 97.19 210 LYS A CA 1
ATOM 1685 C C . LYS A 1 210 ? 11.890 10.026 -8.040 1.00 97.19 210 LYS A C 1
ATOM 1687 O O . LYS A 1 210 ? 12.534 9.312 -7.276 1.00 97.19 210 LYS A O 1
ATOM 1692 N N . ILE A 1 211 ? 11.473 9.622 -9.229 1.00 98.00 211 ILE A N 1
ATOM 1693 C CA . ILE A 1 211 ? 11.801 8.346 -9.857 1.00 98.00 211 ILE A CA 1
ATOM 1694 C C . ILE A 1 211 ? 12.700 8.648 -11.045 1.00 98.00 211 ILE A C 1
ATOM 1696 O O . ILE A 1 211 ? 12.309 9.415 -11.921 1.00 98.00 211 ILE A O 1
ATOM 1700 N N . LYS A 1 212 ? 13.885 8.041 -11.092 1.00 96.94 212 LYS A N 1
ATOM 1701 C CA . LYS A 1 212 ? 14.746 8.074 -12.277 1.00 96.94 212 LYS A CA 1
ATOM 1702 C C . LYS A 1 212 ? 14.574 6.787 -13.065 1.00 96.94 212 LYS A C 1
ATOM 1704 O O . LYS A 1 212 ? 14.938 5.720 -12.571 1.00 96.94 212 LYS A O 1
ATOM 1709 N N . ASP A 1 213 ? 14.040 6.911 -14.268 1.00 95.31 213 ASP A N 1
ATOM 1710 C CA . ASP A 1 213 ? 13.988 5.861 -15.278 1.00 95.31 213 ASP A CA 1
ATOM 1711 C C . ASP A 1 213 ? 15.278 5.924 -16.094 1.00 95.31 213 ASP A C 1
ATOM 1713 O O . ASP A 1 213 ? 15.462 6.821 -16.921 1.00 95.31 213 ASP A O 1
ATOM 1717 N N . LYS A 1 214 ? 16.199 5.001 -15.815 1.00 92.69 214 LYS A N 1
ATOM 1718 C CA . LYS A 1 214 ? 17.492 4.947 -16.502 1.00 92.69 214 LYS A CA 1
ATOM 1719 C C . LYS A 1 214 ? 17.402 4.280 -17.869 1.00 92.69 214 LYS A C 1
ATOM 1721 O O . LYS A 1 214 ? 18.305 4.487 -18.667 1.00 92.69 214 LYS A O 1
ATOM 1726 N N . ILE A 1 215 ? 16.341 3.516 -18.139 1.00 89.62 215 ILE A N 1
ATOM 1727 C CA . ILE A 1 215 ? 16.122 2.882 -19.443 1.00 89.62 215 ILE A CA 1
ATOM 1728 C C . ILE A 1 215 ? 15.759 3.955 -20.472 1.00 89.62 215 ILE A C 1
ATOM 1730 O O . ILE A 1 215 ? 16.282 3.958 -21.579 1.00 89.62 215 ILE A O 1
ATOM 1734 N N . LYS A 1 216 ? 14.875 4.884 -20.096 1.00 87.12 216 LYS A N 1
ATOM 1735 C CA . LYS A 1 216 ? 14.361 5.938 -20.989 1.00 87.12 216 LYS A CA 1
ATOM 1736 C C . LYS A 1 216 ? 14.971 7.312 -20.742 1.00 87.12 216 LYS A C 1
ATOM 1738 O O . LYS A 1 216 ? 14.550 8.284 -21.362 1.00 87.12 216 LYS A O 1
ATOM 1743 N N . ASN A 1 217 ? 15.908 7.409 -19.799 1.00 89.38 217 ASN A N 1
ATOM 1744 C CA . ASN A 1 217 ? 16.511 8.663 -19.353 1.00 89.38 217 ASN A CA 1
ATOM 1745 C C . ASN A 1 217 ? 15.460 9.740 -18.991 1.00 89.38 217 ASN A C 1
ATOM 1747 O O . ASN A 1 217 ? 15.550 10.895 -19.409 1.00 89.38 217 ASN A O 1
ATOM 1751 N N . LYS A 1 218 ? 14.431 9.348 -18.228 1.00 93.06 218 LYS A N 1
ATOM 1752 C CA . LYS A 1 218 ? 13.348 10.231 -17.759 1.00 93.06 218 LYS A CA 1
ATOM 1753 C C . LYS A 1 218 ? 13.377 10.359 -16.238 1.00 93.06 218 LYS A C 1
ATOM 1755 O O . LYS A 1 218 ? 13.727 9.418 -15.527 1.00 93.06 218 LYS A O 1
ATOM 1760 N N . GLU A 1 219 ? 12.941 11.505 -15.725 1.00 96.75 219 GLU A N 1
ATOM 1761 C CA . GLU A 1 219 ? 12.687 11.698 -14.296 1.00 96.75 219 GLU A CA 1
ATOM 1762 C C . GLU A 1 219 ? 11.203 12.024 -14.063 1.00 96.75 219 GLU A C 1
ATOM 1764 O O . GLU A 1 219 ? 10.576 12.719 -14.862 1.00 96.75 219 GLU A O 1
ATOM 1769 N N . TYR A 1 220 ? 10.642 11.509 -12.969 1.00 97.06 220 TYR A N 1
ATOM 1770 C CA . TYR A 1 220 ? 9.258 11.750 -12.561 1.00 97.06 220 TYR A CA 1
ATOM 1771 C C . TYR A 1 220 ? 9.245 12.281 -11.132 1.00 97.06 220 TYR A C 1
ATOM 1773 O O . TYR A 1 220 ? 9.696 11.586 -10.223 1.00 97.06 220 TYR A O 1
ATOM 1781 N N . GLU A 1 221 ? 8.706 13.478 -10.924 1.00 97.19 221 GLU A N 1
ATOM 1782 C CA . GLU A 1 221 ? 8.508 14.044 -9.587 1.00 97.19 221 GLU A CA 1
ATOM 1783 C C . GLU A 1 221 ? 7.426 13.263 -8.826 1.00 97.19 221 GLU A C 1
ATOM 1785 O O . GLU A 1 221 ? 6.348 12.967 -9.354 1.00 97.19 221 GLU A O 1
ATOM 1790 N N . ILE A 1 222 ? 7.714 12.923 -7.572 1.00 96.94 222 ILE A N 1
ATOM 1791 C CA . ILE A 1 222 ? 6.814 12.209 -6.664 1.00 96.94 222 ILE A CA 1
ATOM 1792 C C . ILE A 1 222 ? 6.874 12.814 -5.262 1.00 96.94 222 ILE A C 1
ATOM 1794 O O . ILE A 1 222 ? 7.722 13.636 -4.934 1.00 96.94 222 ILE A O 1
ATOM 1798 N N . THR A 1 223 ? 5.967 12.374 -4.402 1.00 96.06 223 THR A N 1
ATOM 1799 C CA . THR A 1 223 ? 5.981 12.706 -2.978 1.00 96.06 223 THR A CA 1
ATOM 1800 C C . THR A 1 223 ? 6.059 11.436 -2.140 1.00 96.06 223 THR A C 1
ATOM 1802 O O . THR A 1 223 ? 5.929 10.324 -2.652 1.00 96.06 223 THR A O 1
ATOM 1805 N N . ASN A 1 224 ? 6.272 11.589 -0.836 1.00 94.75 224 ASN A N 1
ATOM 1806 C CA . ASN A 1 224 ? 6.109 10.505 0.119 1.00 94.75 224 ASN A CA 1
ATOM 1807 C C . ASN A 1 224 ? 4.835 10.756 0.939 1.00 94.75 224 ASN A C 1
ATOM 1809 O O . ASN A 1 224 ? 4.774 11.778 1.625 1.00 94.75 224 ASN A O 1
ATOM 1813 N N . PRO A 1 225 ? 3.845 9.849 0.917 1.00 97.19 225 PRO A N 1
ATOM 1814 C CA . PRO A 1 225 ? 3.744 8.629 0.113 1.00 97.19 225 PRO A CA 1
ATOM 1815 C C . PRO A 1 225 ? 3.364 8.850 -1.355 1.00 97.19 225 PRO A C 1
ATOM 1817 O O . PRO A 1 225 ? 2.740 9.848 -1.728 1.00 97.19 225 PRO A O 1
ATOM 1820 N N . CYS A 1 226 ? 3.658 7.840 -2.175 1.00 97.81 226 CYS A N 1
ATOM 1821 C CA . CYS A 1 226 ? 3.270 7.776 -3.584 1.00 97.81 226 CYS A CA 1
ATOM 1822 C C . CYS A 1 226 ? 2.912 6.342 -3.989 1.00 97.81 226 CYS A C 1
ATOM 1824 O O . CYS A 1 226 ? 3.534 5.382 -3.539 1.00 97.81 226 CYS A O 1
ATOM 1826 N N . ILE A 1 227 ? 1.917 6.196 -4.864 1.00 98.56 227 ILE A N 1
ATOM 1827 C CA . ILE A 1 227 ? 1.622 4.951 -5.572 1.00 98.56 227 ILE A CA 1
ATOM 1828 C C . ILE A 1 227 ? 1.888 5.184 -7.052 1.00 98.56 227 ILE A C 1
ATOM 1830 O O . ILE A 1 227 ? 1.300 6.071 -7.676 1.00 98.56 227 ILE A O 1
ATOM 1834 N N . PHE A 1 228 ? 2.719 4.336 -7.631 1.00 98.31 228 PHE A N 1
ATOM 1835 C CA . PHE A 1 228 ? 3.037 4.347 -9.049 1.00 98.31 228 PHE A CA 1
ATOM 1836 C C . PHE A 1 228 ? 3.030 2.926 -9.599 1.00 98.31 228 PHE A C 1
ATOM 1838 O O . PHE A 1 228 ? 2.865 1.948 -8.868 1.00 98.31 228 PHE A O 1
ATOM 1845 N N . LYS A 1 229 ? 3.138 2.813 -10.915 1.00 97.50 229 LYS A N 1
ATOM 1846 C CA . LYS A 1 229 ? 3.107 1.547 -11.628 1.00 97.50 229 LYS A CA 1
ATOM 1847 C C . 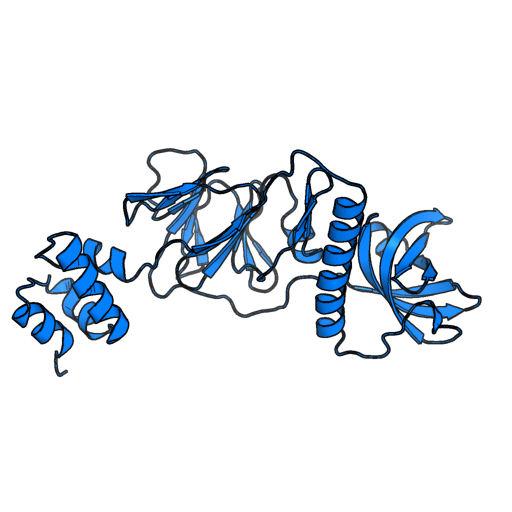LYS A 1 229 ? 4.244 1.507 -12.635 1.00 97.50 229 LYS A C 1
ATOM 1849 O O . LYS A 1 229 ? 4.431 2.474 -13.370 1.00 97.50 229 LYS A O 1
ATOM 1854 N N . ILE A 1 230 ? 4.958 0.389 -12.665 1.00 95.19 230 ILE A N 1
ATOM 1855 C CA . ILE A 1 230 ? 5.938 0.054 -13.701 1.00 95.19 230 ILE A CA 1
ATOM 1856 C C . ILE A 1 230 ? 5.470 -1.259 -14.323 1.00 95.19 230 ILE A C 1
ATOM 1858 O O . ILE A 1 230 ? 5.201 -2.229 -13.609 1.00 95.19 230 ILE A O 1
ATOM 1862 N N . ASN A 1 231 ? 5.292 -1.275 -15.645 1.00 90.19 231 ASN A N 1
ATOM 1863 C CA . ASN A 1 231 ? 4.605 -2.353 -16.362 1.00 90.19 231 ASN A CA 1
ATOM 1864 C C . ASN A 1 231 ? 3.213 -2.643 -15.760 1.00 90.19 231 ASN A C 1
ATOM 1866 O O . ASN A 1 231 ? 2.323 -1.787 -15.727 1.00 90.19 231 ASN A O 1
ATOM 1870 N N . ASN A 1 232 ? 3.006 -3.862 -15.270 1.00 90.88 232 ASN A N 1
ATOM 1871 C CA . ASN A 1 232 ? 1.801 -4.323 -14.591 1.00 90.88 232 ASN A CA 1
ATOM 1872 C C . ASN A 1 232 ? 1.902 -4.266 -13.053 1.00 90.88 232 ASN A C 1
ATOM 1874 O O . ASN A 1 232 ? 0.885 -4.480 -12.397 1.00 90.88 232 ASN A O 1
ATOM 1878 N N . VAL A 1 233 ? 3.065 -3.926 -12.488 1.00 96.94 233 VAL A N 1
ATOM 1879 C CA . VAL A 1 233 ? 3.341 -3.978 -11.045 1.00 96.94 233 VAL A CA 1
ATOM 1880 C C . VAL A 1 233 ? 3.057 -2.629 -10.380 1.00 96.94 233 VAL A C 1
ATOM 1882 O O . VAL A 1 233 ? 3.633 -1.605 -10.751 1.00 96.94 233 VAL A O 1
ATOM 1885 N N . VAL A 1 234 ? 2.177 -2.622 -9.380 1.00 98.38 234 VAL A N 1
ATOM 1886 C CA . VAL A 1 234 ? 1.849 -1.459 -8.545 1.00 98.38 234 VAL A CA 1
ATOM 1887 C C . VAL A 1 234 ? 2.803 -1.383 -7.359 1.00 98.38 234 VAL A C 1
ATOM 1889 O O . VAL A 1 234 ? 2.935 -2.331 -6.584 1.00 98.38 234 VAL A O 1
ATOM 1892 N N . ILE A 1 235 ? 3.412 -0.222 -7.164 1.00 98.69 235 ILE A N 1
ATOM 1893 C CA . ILE A 1 235 ? 4.425 0.019 -6.142 1.00 98.69 235 ILE A CA 1
ATOM 1894 C C . ILE A 1 235 ? 3.955 1.164 -5.244 1.00 98.69 235 ILE A C 1
ATOM 1896 O O . ILE A 1 235 ? 3.543 2.217 -5.730 1.00 98.69 235 ILE A O 1
ATOM 1900 N N . LEU A 1 236 ? 3.999 0.944 -3.931 1.00 98.75 236 LEU A N 1
ATOM 1901 C CA . LEU A 1 236 ? 3.798 1.964 -2.905 1.00 98.75 236 LEU A CA 1
ATOM 1902 C C . LEU A 1 236 ? 5.163 2.381 -2.355 1.00 98.75 236 LEU A C 1
ATOM 1904 O O . LEU A 1 236 ? 5.886 1.549 -1.814 1.00 98.75 236 LEU A O 1
ATOM 1908 N N . LEU A 1 237 ? 5.490 3.665 -2.447 1.00 98.62 237 LEU A N 1
ATOM 1909 C CA . LEU A 1 237 ? 6.569 4.281 -1.684 1.00 98.62 237 LEU A CA 1
ATOM 1910 C C . LEU A 1 237 ? 5.999 4.823 -0.373 1.00 98.62 237 LEU A C 1
ATOM 1912 O O . LEU A 1 237 ? 5.071 5.638 -0.401 1.00 98.62 237 LEU A O 1
ATOM 1916 N N . ILE A 1 238 ? 6.562 4.387 0.754 1.00 97.75 238 ILE A N 1
ATOM 1917 C CA . ILE A 1 238 ? 6.206 4.887 2.082 1.00 97.75 238 ILE A CA 1
ATOM 1918 C C . ILE A 1 238 ? 7.442 4.951 2.989 1.00 97.75 238 ILE A C 1
ATOM 1920 O O . ILE A 1 238 ? 8.033 3.930 3.338 1.00 97.75 238 ILE A O 1
ATOM 1924 N N . LEU A 1 239 ? 7.834 6.161 3.381 1.00 97.12 239 LEU A N 1
ATOM 1925 C CA . LEU A 1 239 ? 8.992 6.421 4.245 1.00 97.12 239 LEU A CA 1
ATOM 1926 C C . LEU A 1 239 ? 8.539 6.994 5.586 1.00 97.12 239 LEU A C 1
ATOM 1928 O O . LEU A 1 239 ? 7.634 7.829 5.612 1.00 97.12 239 LEU A O 1
ATOM 1932 N N . GLY A 1 240 ? 9.174 6.572 6.678 1.00 96.38 240 GLY A N 1
ATOM 1933 C CA . GLY A 1 240 ? 8.885 7.017 8.043 1.00 96.38 240 GLY A CA 1
ATOM 1934 C C . GLY A 1 240 ? 7.795 6.214 8.762 1.00 96.38 240 GLY A C 1
ATOM 1935 O O . GLY A 1 240 ? 7.676 6.315 9.981 1.00 96.38 240 GLY A O 1
ATOM 1936 N N . TYR A 1 241 ? 7.062 5.350 8.057 1.00 96.38 241 TYR A N 1
ATOM 1937 C CA . TYR A 1 241 ? 5.937 4.580 8.602 1.00 96.38 241 TYR A CA 1
ATOM 1938 C C . TYR A 1 241 ? 6.241 3.082 8.649 1.00 96.38 241 TYR A C 1
ATOM 1940 O O . TYR A 1 241 ? 7.064 2.585 7.883 1.00 96.38 241 TYR A O 1
ATOM 1948 N N . ASP A 1 242 ? 5.569 2.352 9.541 1.00 96.81 242 ASP A N 1
ATOM 1949 C CA . ASP A 1 242 ? 5.589 0.887 9.520 1.00 96.81 242 ASP A CA 1
ATOM 1950 C C . ASP A 1 242 ? 4.773 0.383 8.312 1.00 96.81 242 ASP A C 1
ATOM 1952 O O . ASP A 1 242 ? 3.554 0.588 8.270 1.00 96.81 242 ASP A O 1
ATOM 1956 N N . PRO A 1 243 ? 5.399 -0.283 7.324 1.00 97.81 243 PRO A N 1
ATOM 1957 C CA . PRO A 1 243 ? 4.695 -0.751 6.136 1.00 97.81 243 PRO A CA 1
ATOM 1958 C C . PRO A 1 243 ? 3.582 -1.755 6.466 1.00 97.81 243 PRO A C 1
ATOM 1960 O O . PRO A 1 243 ? 2.561 -1.768 5.776 1.00 97.81 243 PRO A O 1
ATOM 1963 N N . LEU A 1 244 ? 3.730 -2.578 7.509 1.00 97.25 244 LEU A N 1
ATOM 1964 C CA . LEU A 1 244 ? 2.711 -3.557 7.887 1.00 97.25 244 LEU A CA 1
ATOM 1965 C C . LEU A 1 244 ? 1.480 -2.872 8.475 1.00 97.25 244 LEU A C 1
ATOM 1967 O O . LEU A 1 244 ? 0.358 -3.248 8.126 1.00 97.25 244 LEU A O 1
ATOM 1971 N N . ASP A 1 245 ? 1.670 -1.848 9.308 1.00 95.94 245 ASP A N 1
ATOM 1972 C CA . ASP A 1 245 ? 0.552 -1.074 9.849 1.00 95.94 245 ASP A CA 1
ATOM 1973 C C . ASP A 1 245 ? -0.192 -0.328 8.734 1.00 95.94 245 ASP A C 1
ATOM 1975 O O . ASP A 1 245 ? -1.417 -0.420 8.633 1.00 95.94 245 ASP A O 1
ATOM 1979 N N . VAL A 1 246 ? 0.540 0.294 7.803 1.00 97.19 246 VAL A N 1
ATOM 1980 C CA . VAL A 1 246 ? -0.045 0.990 6.642 1.00 97.19 246 VAL A CA 1
ATOM 1981 C C . VAL A 1 246 ? -0.846 0.039 5.748 1.00 97.19 246 VAL A C 1
ATOM 1983 O O . VAL A 1 246 ? -1.964 0.362 5.334 1.00 97.19 246 VAL A O 1
ATOM 1986 N N . LEU A 1 247 ? -0.324 -1.157 5.465 1.00 97.94 247 LEU A N 1
ATOM 1987 C CA . LEU A 1 247 ? -1.035 -2.173 4.680 1.00 97.94 247 LEU A CA 1
ATOM 1988 C C . LEU A 1 247 ? -2.281 -2.694 5.411 1.00 97.94 247 LEU A C 1
ATOM 1990 O O . LEU A 1 247 ? -3.334 -2.868 4.789 1.00 97.94 247 LEU A O 1
ATOM 1994 N N . LYS A 1 248 ? -2.180 -2.899 6.727 1.00 96.88 248 LYS A N 1
ATOM 1995 C CA . LYS A 1 248 ? -3.273 -3.371 7.584 1.00 96.88 248 LYS A CA 1
ATOM 1996 C C . LYS A 1 248 ? -4.385 -2.326 7.725 1.00 96.88 248 LYS A C 1
ATOM 1998 O O . LYS A 1 248 ? -5.561 -2.684 7.675 1.00 96.88 248 LYS A O 1
ATOM 2003 N N . LYS A 1 249 ? -4.043 -1.047 7.867 1.00 96.25 249 LYS A N 1
ATOM 2004 C CA . LYS A 1 249 ? -5.008 0.052 8.034 1.00 96.25 249 LYS A CA 1
ATOM 2005 C C . LYS A 1 249 ? -5.529 0.613 6.719 1.00 96.25 249 LYS A C 1
ATOM 2007 O O . LYS A 1 249 ? -6.644 1.117 6.688 1.00 96.25 249 LYS A O 1
ATOM 2012 N N . ARG A 1 250 ? -4.774 0.466 5.624 1.00 97.25 250 ARG A N 1
ATOM 2013 C CA . ARG A 1 250 ? -5.096 0.968 4.272 1.00 97.25 250 ARG A CA 1
ATOM 2014 C C . ARG A 1 250 ? -5.113 2.494 4.140 1.00 97.25 250 ARG A C 1
ATOM 2016 O O . ARG A 1 250 ? -5.624 3.000 3.138 1.00 97.25 250 ARG A O 1
ATOM 2023 N N . TYR A 1 251 ? -4.522 3.225 5.080 1.00 95.81 251 TYR A N 1
ATOM 2024 C CA . TYR A 1 251 ? -4.304 4.666 4.968 1.00 95.81 251 TYR A CA 1
ATOM 2025 C C . TYR A 1 251 ? -3.079 5.114 5.769 1.00 95.81 251 TYR A C 1
ATOM 2027 O O . TYR A 1 251 ? -2.562 4.366 6.597 1.00 95.81 251 TYR A O 1
ATOM 2035 N N . VAL A 1 252 ? -2.647 6.345 5.512 1.00 94.50 252 VAL A N 1
ATOM 2036 C CA . VAL A 1 252 ? -1.653 7.083 6.298 1.00 94.50 252 VAL A CA 1
ATOM 2037 C C . VAL A 1 252 ? -2.216 8.468 6.567 1.00 94.50 252 VAL A C 1
ATOM 2039 O O . VAL A 1 252 ? -2.677 9.109 5.627 1.00 94.50 252 VAL A O 1
ATOM 2042 N N . ASN A 1 253 ? -2.182 8.936 7.812 1.00 90.62 253 ASN A N 1
ATOM 2043 C CA . ASN A 1 253 ? -2.548 10.312 8.137 1.00 90.62 253 ASN A CA 1
ATOM 2044 C C . ASN A 1 253 ? -1.291 11.190 8.183 1.00 90.62 253 ASN A C 1
ATOM 2046 O O . ASN A 1 253 ? -0.301 10.825 8.821 1.00 90.62 253 ASN A O 1
ATOM 2050 N N . ILE A 1 254 ? -1.319 12.321 7.479 1.00 89.50 254 ILE A N 1
ATOM 2051 C CA . ILE A 1 254 ? -0.199 13.258 7.358 1.00 89.50 254 ILE A CA 1
ATOM 2052 C C . ILE A 1 254 ? -0.750 14.664 7.535 1.00 89.50 254 ILE A C 1
ATOM 2054 O O . ILE A 1 254 ? -1.459 15.156 6.658 1.00 89.50 254 ILE A O 1
ATOM 2058 N N . GLU A 1 255 ? -0.436 15.297 8.667 1.00 81.12 255 GLU A N 1
ATOM 2059 C CA . GLU A 1 255 ? -0.833 16.681 8.970 1.00 81.12 255 GLU A CA 1
ATOM 2060 C C . GLU A 1 255 ? -2.321 16.958 8.648 1.00 81.12 255 GLU A C 1
ATOM 2062 O O . GLU A 1 255 ? -2.658 17.902 7.936 1.00 81.12 255 GLU A O 1
ATOM 2067 N N . ASN A 1 256 ? -3.222 16.101 9.147 1.00 80.31 256 ASN A N 1
ATOM 2068 C CA . ASN A 1 256 ? -4.683 16.160 8.944 1.00 80.31 256 ASN A CA 1
ATOM 2069 C C . ASN A 1 256 ? -5.202 15.753 7.553 1.00 80.31 256 ASN A C 1
ATOM 2071 O O . ASN A 1 256 ? -6.408 15.817 7.309 1.00 80.31 256 ASN A O 1
ATOM 2075 N N . THR A 1 257 ? -4.333 15.285 6.655 1.00 86.94 257 THR A N 1
ATOM 2076 C CA . THR A 1 257 ? -4.716 14.756 5.337 1.00 86.94 257 THR A CA 1
ATOM 2077 C C . THR A 1 257 ? -4.473 13.252 5.266 1.00 86.94 257 THR A C 1
ATOM 2079 O O . THR A 1 257 ? -3.381 12.778 5.576 1.00 86.94 257 THR A O 1
ATOM 2082 N N . ASP A 1 258 ? -5.464 12.485 4.810 1.00 91.38 258 ASP A N 1
ATOM 2083 C CA . ASP A 1 258 ? -5.312 11.041 4.647 1.00 91.38 258 ASP A CA 1
ATOM 2084 C C . ASP A 1 258 ? -4.825 10.662 3.243 1.00 91.38 258 ASP A C 1
ATOM 2086 O O . ASP A 1 258 ? -5.401 11.023 2.212 1.00 91.38 258 ASP A O 1
ATOM 2090 N N . PHE A 1 259 ? -3.796 9.825 3.198 1.00 95.31 259 PHE A N 1
ATOM 2091 C CA . PHE A 1 259 ? -3.382 9.108 2.005 1.00 95.31 259 PHE A CA 1
ATOM 2092 C C . PHE A 1 259 ? -3.959 7.692 2.021 1.00 95.31 259 PHE A C 1
ATOM 2094 O O . PHE A 1 259 ? -3.447 6.792 2.684 1.00 95.31 259 PHE A O 1
ATOM 2101 N N . LEU A 1 260 ? -5.044 7.483 1.275 1.00 96.31 260 LEU A N 1
ATOM 2102 C CA . LEU A 1 260 ? -5.686 6.173 1.157 1.00 96.31 260 LEU A CA 1
ATOM 2103 C C . LEU A 1 260 ? -4.907 5.253 0.210 1.00 96.31 260 LEU A C 1
ATOM 2105 O O . LEU A 1 260 ? -4.623 5.615 -0.937 1.00 96.31 260 LEU A O 1
ATOM 2109 N N . ILE A 1 261 ? -4.649 4.022 0.649 1.00 97.50 261 ILE A N 1
ATOM 2110 C CA . ILE A 1 261 ? -3.968 3.000 -0.147 1.00 97.50 261 ILE A CA 1
ATOM 2111 C C . ILE A 1 261 ? -4.969 2.381 -1.126 1.00 97.50 261 ILE A C 1
ATOM 2113 O O . ILE A 1 261 ? -5.650 1.396 -0.821 1.00 97.50 261 ILE A O 1
ATOM 2117 N N . LYS A 1 262 ? -5.090 2.977 -2.316 1.00 94.19 262 LYS A N 1
ATOM 2118 C CA . LYS A 1 262 ? -5.865 2.440 -3.445 1.00 94.19 262 LYS A CA 1
ATOM 2119 C C . LYS A 1 262 ? -5.208 2.804 -4.790 1.00 94.19 262 LYS A C 1
ATOM 2121 O O . LYS A 1 262 ? -5.020 3.997 -5.042 1.00 94.19 262 LYS A O 1
ATOM 2126 N N . PRO A 1 263 ? -4.894 1.818 -5.660 1.00 95.62 263 PRO A N 1
ATOM 2127 C CA . PRO A 1 263 ? -5.135 0.371 -5.511 1.00 95.62 263 PRO A CA 1
ATOM 2128 C C . PRO A 1 263 ? -4.240 -0.304 -4.449 1.00 95.62 263 PRO A C 1
ATOM 2130 O O . PRO A 1 263 ? -3.388 0.335 -3.840 1.00 95.62 263 PRO A O 1
ATOM 2133 N N . SER A 1 264 ? -4.469 -1.597 -4.178 1.00 96.19 264 SER A N 1
ATOM 2134 C CA . SER A 1 264 ? -3.580 -2.387 -3.308 1.00 96.19 264 SER A CA 1
ATOM 2135 C C . SER A 1 264 ? -2.221 -2.585 -3.984 1.00 96.19 264 SER A C 1
ATOM 2137 O O . SER A 1 264 ? -2.219 -3.125 -5.092 1.00 96.19 264 SER A O 1
ATOM 2139 N N . PRO A 1 265 ? -1.091 -2.239 -3.345 1.00 98.31 265 PRO A N 1
ATOM 2140 C CA . PRO A 1 265 ? 0.219 -2.386 -3.969 1.00 98.31 265 PRO A CA 1
ATOM 2141 C C . PRO A 1 265 ? 0.604 -3.856 -4.122 1.00 98.31 265 PRO A C 1
ATOM 2143 O O . PRO A 1 265 ? 0.061 -4.717 -3.430 1.00 98.31 265 PRO A O 1
ATOM 2146 N N . ASP A 1 266 ? 1.506 -4.149 -5.049 1.00 98.44 266 ASP A N 1
ATOM 2147 C CA . ASP A 1 266 ? 2.196 -5.436 -5.197 1.00 98.44 266 ASP A CA 1
ATOM 2148 C C . ASP A 1 266 ? 3.596 -5.404 -4.563 1.00 98.44 266 ASP A C 1
ATOM 2150 O O . ASP A 1 266 ? 4.156 -6.453 -4.240 1.00 98.44 266 ASP A O 1
ATOM 2154 N N . ILE A 1 267 ? 4.170 -4.205 -4.409 1.00 98.69 267 ILE A N 1
ATOM 2155 C CA . ILE A 1 267 ? 5.440 -3.945 -3.724 1.00 98.69 267 ILE A CA 1
ATOM 2156 C C . ILE A 1 267 ? 5.282 -2.729 -2.816 1.00 98.69 267 ILE A C 1
ATOM 2158 O O . ILE A 1 267 ? 4.653 -1.744 -3.206 1.00 98.69 267 ILE A O 1
ATOM 2162 N N . VAL A 1 268 ? 5.892 -2.776 -1.637 1.00 98.75 268 VAL A N 1
ATOM 2163 C CA . VAL A 1 268 ? 6.112 -1.611 -0.779 1.00 98.75 268 VAL A CA 1
ATOM 2164 C C . VAL A 1 268 ? 7.607 -1.343 -0.684 1.00 98.75 268 VAL A C 1
ATOM 2166 O O . VAL A 1 268 ? 8.359 -2.215 -0.260 1.00 98.75 268 VAL A O 1
ATOM 2169 N N . LEU A 1 269 ? 8.025 -0.138 -1.058 1.00 98.69 269 LEU A N 1
ATOM 2170 C CA . LEU A 1 269 ? 9.372 0.371 -0.824 1.00 98.69 269 LEU A CA 1
ATOM 2171 C C . LEU A 1 269 ? 9.355 1.224 0.442 1.00 98.69 269 LEU A C 1
ATOM 2173 O O . LEU A 1 269 ? 8.540 2.146 0.553 1.00 98.69 269 LEU A O 1
ATOM 2177 N N . THR A 1 270 ? 10.239 0.915 1.385 1.00 98.44 270 THR A N 1
ATOM 2178 C CA . THR A 1 270 ? 10.257 1.546 2.709 1.00 98.44 270 THR A CA 1
ATOM 2179 C C . THR A 1 270 ? 11.672 1.810 3.209 1.00 98.44 270 THR A C 1
ATOM 2181 O O . THR A 1 270 ? 12.622 1.165 2.785 1.00 98.44 270 THR A O 1
ATOM 2184 N N . ASP A 1 271 ? 11.827 2.758 4.125 1.00 97.38 271 ASP A N 1
ATOM 2185 C CA . ASP A 1 271 ? 13.064 3.008 4.868 1.00 97.38 271 ASP A CA 1
ATOM 2186 C C . ASP A 1 271 ? 13.226 2.116 6.109 1.00 97.38 271 ASP A C 1
ATOM 2188 O O . ASP A 1 271 ? 14.285 2.137 6.733 1.00 97.38 271 ASP A O 1
ATOM 2192 N N . LYS A 1 272 ? 12.217 1.312 6.466 1.00 97.62 272 LYS A N 1
ATOM 2193 C CA . LYS A 1 272 ? 12.333 0.314 7.537 1.00 97.62 272 LYS A CA 1
ATOM 2194 C C . LYS A 1 272 ? 13.205 -0.862 7.092 1.00 97.62 272 LYS A C 1
ATOM 2196 O O . LYS A 1 272 ? 13.091 -1.335 5.962 1.00 97.62 272 LYS A O 1
ATOM 2201 N N . GLU A 1 273 ? 14.038 -1.373 7.996 1.00 95.81 273 GLU A N 1
ATOM 2202 C CA . GLU A 1 273 ? 14.898 -2.543 7.766 1.00 95.81 273 GLU A CA 1
ATOM 2203 C C . GLU A 1 273 ? 14.095 -3.852 7.814 1.00 95.81 273 GLU A C 1
ATOM 2205 O O . GLU A 1 273 ? 14.227 -4.675 8.716 1.00 95.81 273 GLU A O 1
ATOM 2210 N N . ILE A 1 274 ? 13.209 -4.033 6.837 1.00 94.75 274 ILE A N 1
ATOM 2211 C CA . ILE A 1 274 ? 12.348 -5.205 6.714 1.00 94.75 274 ILE A CA 1
ATOM 2212 C C . ILE A 1 274 ? 12.288 -5.659 5.257 1.00 94.75 274 ILE A C 1
ATOM 2214 O O . ILE A 1 274 ? 12.037 -4.867 4.352 1.00 94.75 274 ILE A O 1
ATOM 2218 N N . ASN A 1 275 ? 12.503 -6.956 5.042 1.00 94.50 275 ASN A N 1
ATOM 2219 C CA . ASN A 1 275 ? 12.345 -7.606 3.746 1.00 94.50 275 ASN A CA 1
ATOM 2220 C C . ASN A 1 275 ? 11.477 -8.846 3.946 1.00 94.50 275 ASN A C 1
ATOM 2222 O O . ASN A 1 275 ? 11.920 -9.835 4.527 1.00 94.50 275 ASN A O 1
ATOM 2226 N N . THR A 1 276 ? 10.207 -8.768 3.557 1.00 96.50 276 THR A N 1
ATOM 2227 C CA . THR A 1 276 ? 9.233 -9.838 3.813 1.00 96.50 276 THR A CA 1
ATOM 2228 C C . THR A 1 276 ? 8.111 -9.826 2.785 1.00 96.50 276 THR A C 1
ATOM 2230 O O . THR A 1 276 ? 7.950 -8.869 2.030 1.00 96.50 276 THR A O 1
ATOM 2233 N N . ASN A 1 277 ? 7.299 -10.879 2.772 1.00 96.88 277 ASN A N 1
ATOM 2234 C CA . ASN A 1 277 ? 6.075 -10.930 1.989 1.00 96.88 277 ASN A CA 1
ATOM 2235 C C . ASN A 1 277 ? 4.858 -10.862 2.912 1.00 96.88 277 ASN A C 1
ATOM 2237 O O . ASN A 1 277 ? 4.722 -11.638 3.856 1.00 96.88 277 ASN A O 1
ATOM 2241 N N . TYR A 1 278 ? 3.928 -9.966 2.595 1.00 97.50 278 TYR A N 1
ATOM 2242 C CA . TYR A 1 278 ? 2.649 -9.841 3.277 1.00 97.50 278 TYR A CA 1
ATOM 2243 C C . TYR A 1 278 ? 1.519 -10.028 2.271 1.00 97.50 278 TYR A C 1
ATOM 2245 O O . TYR A 1 278 ? 1.215 -9.136 1.484 1.00 97.50 278 TYR A O 1
ATOM 2253 N N . LYS A 1 279 ? 0.891 -11.211 2.277 1.00 96.62 279 LYS A N 1
ATOM 2254 C CA . LYS A 1 279 ? -0.284 -11.524 1.439 1.00 96.62 279 LYS A CA 1
ATOM 2255 C C . LYS A 1 279 ? -0.076 -11.336 -0.074 1.00 96.62 279 LYS A C 1
ATOM 2257 O O . LYS A 1 279 ? -0.970 -10.873 -0.781 1.00 96.62 279 LYS A O 1
ATOM 2262 N N . GLY A 1 280 ? 1.108 -11.705 -0.558 1.00 96.00 280 GLY A N 1
ATOM 2263 C CA . GLY A 1 280 ? 1.506 -11.529 -1.960 1.00 96.00 280 GLY A CA 1
ATOM 2264 C C . GLY A 1 280 ? 2.072 -10.143 -2.284 1.00 96.00 280 GLY A C 1
ATOM 2265 O O . GLY A 1 280 ? 2.355 -9.863 -3.445 1.00 96.00 280 GLY A O 1
ATOM 2266 N N . ILE A 1 281 ? 2.244 -9.275 -1.280 1.00 98.38 281 ILE A N 1
ATOM 2267 C CA . ILE A 1 281 ? 2.915 -7.977 -1.401 1.00 98.38 281 ILE A CA 1
ATOM 2268 C C . ILE A 1 281 ? 4.340 -8.110 -0.873 1.00 98.38 281 ILE A C 1
ATOM 2270 O O . ILE A 1 281 ? 4.527 -8.460 0.292 1.00 98.38 281 ILE A O 1
ATOM 2274 N N . SER A 1 282 ? 5.332 -7.799 -1.701 1.00 98.50 282 SER A N 1
ATOM 2275 C CA . SER A 1 282 ? 6.735 -7.776 -1.275 1.00 98.50 282 SER A CA 1
ATOM 2276 C C . SER A 1 282 ? 7.048 -6.442 -0.604 1.00 98.50 282 SER A C 1
ATOM 2278 O O . SER A 1 282 ? 6.834 -5.388 -1.197 1.00 98.50 282 SER A O 1
ATOM 2280 N N . ILE A 1 283 ? 7.540 -6.469 0.626 1.00 98.62 283 ILE A N 1
ATOM 2281 C CA . ILE A 1 283 ? 8.023 -5.289 1.346 1.00 98.62 283 ILE A CA 1
ATOM 2282 C C . ILE A 1 283 ? 9.541 -5.307 1.242 1.00 98.62 283 ILE A C 1
ATOM 2284 O O . ILE A 1 283 ? 10.157 -6.306 1.613 1.00 98.62 283 ILE A O 1
ATOM 2288 N N . VAL A 1 284 ? 10.115 -4.232 0.711 1.00 98.56 284 VAL A N 1
ATOM 2289 C CA . VAL A 1 284 ? 11.540 -4.132 0.393 1.00 98.56 284 VAL A CA 1
ATOM 2290 C C . VAL A 1 284 ? 12.118 -2.892 1.056 1.00 98.56 284 VAL A C 1
ATOM 2292 O O . VAL A 1 284 ? 11.616 -1.777 0.870 1.00 98.56 284 VAL A O 1
ATOM 2295 N N . SER A 1 285 ? 13.181 -3.096 1.826 1.00 97.94 285 SER A N 1
ATOM 2296 C CA . SER A 1 285 ? 13.876 -2.020 2.518 1.00 97.94 285 SER A CA 1
ATOM 2297 C C . SER A 1 285 ? 14.686 -1.154 1.554 1.00 97.94 285 SER A C 1
ATOM 2299 O O . SER A 1 285 ? 15.116 -1.580 0.478 1.00 97.94 285 SER A O 1
ATOM 2301 N N . LYS A 1 286 ? 14.979 0.070 1.988 1.00 97.31 286 LYS A N 1
ATOM 2302 C CA . LYS A 1 286 ? 15.945 0.957 1.347 1.00 97.31 286 LYS A CA 1
ATOM 2303 C C . LYS A 1 286 ? 17.278 0.228 1.183 1.00 97.31 286 LYS A C 1
ATOM 2305 O O . LYS A 1 286 ? 17.662 -0.610 1.996 1.00 97.31 286 LYS A O 1
ATOM 2310 N N . ASN A 1 287 ? 17.992 0.581 0.126 1.00 96.62 287 ASN A N 1
ATOM 2311 C CA . ASN A 1 287 ? 19.274 0.005 -0.251 1.00 96.62 287 ASN A CA 1
ATOM 2312 C C . ASN A 1 287 ? 19.249 -1.494 -0.623 1.00 96.62 287 ASN A C 1
ATOM 2314 O O . ASN A 1 287 ? 20.292 -2.142 -0.572 1.00 96.62 287 ASN A O 1
ATOM 2318 N N . LYS A 1 288 ? 18.098 -2.030 -1.040 1.00 97.00 288 LYS A N 1
ATOM 2319 C CA . LYS A 1 288 ? 17.986 -3.353 -1.666 1.00 97.00 288 LYS A CA 1
ATOM 2320 C C . LYS A 1 288 ? 17.457 -3.225 -3.090 1.00 97.00 288 LYS A C 1
ATOM 2322 O O . LYS A 1 288 ? 16.621 -2.362 -3.368 1.00 97.00 288 LYS A O 1
ATOM 2327 N N . VAL A 1 289 ? 17.935 -4.084 -3.982 1.00 97.38 289 VAL A N 1
ATOM 2328 C CA . VAL A 1 289 ? 17.436 -4.188 -5.357 1.00 97.38 289 VAL A CA 1
ATOM 2329 C C . VAL A 1 289 ? 16.363 -5.264 -5.399 1.00 97.38 289 VAL A C 1
ATOM 2331 O O . VAL A 1 289 ? 16.589 -6.361 -4.900 1.00 97.38 289 VAL A O 1
ATOM 2334 N N . ILE A 1 290 ? 15.217 -4.969 -6.009 1.00 97.75 290 ILE A N 1
ATOM 2335 C CA . ILE A 1 290 ? 14.199 -5.970 -6.339 1.00 97.75 290 ILE A CA 1
ATOM 2336 C C . ILE A 1 290 ? 14.086 -6.122 -7.854 1.00 97.75 290 ILE A C 1
ATOM 2338 O O . ILE A 1 290 ? 13.969 -5.125 -8.570 1.00 97.75 290 ILE A O 1
ATOM 2342 N N . ASP A 1 291 ? 14.105 -7.364 -8.337 1.00 97.06 291 ASP A N 1
ATOM 2343 C CA . ASP A 1 291 ? 13.775 -7.691 -9.726 1.00 97.06 291 ASP A CA 1
ATOM 2344 C C . ASP A 1 291 ? 12.267 -7.955 -9.853 1.00 97.06 291 ASP A C 1
ATOM 2346 O O . ASP A 1 291 ? 11.706 -8.815 -9.175 1.00 97.06 291 ASP A O 1
ATOM 2350 N N . LEU A 1 292 ? 11.574 -7.211 -10.712 1.00 96.31 292 LEU A N 1
ATOM 2351 C CA . LEU A 1 292 ? 10.125 -7.329 -10.881 1.00 96.31 292 LEU A CA 1
ATOM 2352 C C . LEU A 1 292 ? 9.669 -8.634 -11.554 1.00 96.31 292 LEU A C 1
ATOM 2354 O O . LEU A 1 292 ? 8.500 -9.008 -11.393 1.00 96.31 292 LEU A O 1
ATOM 2358 N N . LYS A 1 293 ? 10.553 -9.328 -12.279 1.00 94.50 293 LYS A N 1
ATOM 2359 C CA . LYS A 1 293 ? 10.251 -10.588 -12.969 1.00 94.50 293 LYS A CA 1
ATOM 2360 C C . LYS A 1 293 ? 10.390 -11.791 -12.049 1.00 94.50 293 LYS A C 1
ATOM 2362 O O . LYS A 1 293 ? 9.600 -12.721 -12.165 1.00 94.50 293 LYS A O 1
ATOM 2367 N N . THR A 1 294 ? 11.364 -11.782 -11.140 1.00 95.94 294 THR A N 1
ATOM 2368 C CA . THR A 1 294 ? 11.608 -12.909 -10.215 1.00 95.94 294 THR A CA 1
ATOM 2369 C C . THR A 1 294 ? 11.115 -12.638 -8.795 1.00 95.94 294 THR A C 1
ATOM 2371 O O . THR A 1 294 ? 10.835 -13.578 -8.055 1.00 95.94 294 THR A O 1
ATOM 2374 N N . ARG A 1 295 ? 10.947 -11.362 -8.418 1.00 95.12 295 ARG A N 1
ATOM 2375 C CA . ARG A 1 295 ? 10.731 -10.874 -7.040 1.00 95.12 295 ARG A CA 1
ATOM 2376 C C . ARG A 1 295 ? 11.872 -11.177 -6.076 1.00 95.12 295 ARG A C 1
ATOM 2378 O O . ARG A 1 295 ? 11.697 -11.040 -4.865 1.00 95.12 295 ARG A O 1
ATOM 2385 N N . GLU A 1 296 ? 13.036 -11.541 -6.596 1.00 96.19 296 GLU A N 1
ATOM 2386 C CA . GLU A 1 296 ? 14.235 -11.696 -5.785 1.00 96.19 296 GLU A CA 1
ATOM 2387 C C . GLU A 1 296 ? 14.713 -10.332 -5.294 1.00 96.19 296 GLU A C 1
ATOM 2389 O O . GLU A 1 296 ? 14.693 -9.339 -6.029 1.00 96.19 296 GLU A O 1
ATOM 2394 N N . VAL A 1 297 ? 15.127 -10.303 -4.029 1.00 96.81 297 VAL A N 1
ATOM 2395 C CA . VAL A 1 297 ? 15.679 -9.123 -3.372 1.00 96.81 297 VAL A CA 1
ATOM 2396 C C . VAL A 1 297 ? 17.154 -9.382 -3.109 1.00 96.81 297 VAL A C 1
ATOM 2398 O O . VAL A 1 297 ? 17.498 -10.362 -2.449 1.00 96.81 297 VAL A O 1
ATOM 2401 N N . SER A 1 298 ? 18.017 -8.503 -3.604 1.00 95.19 298 SER A N 1
ATOM 2402 C CA . SER A 1 298 ? 19.464 -8.587 -3.421 1.00 95.19 298 SER A CA 1
ATOM 2403 C C . SER A 1 298 ? 20.020 -7.321 -2.778 1.00 95.19 298 SER A C 1
ATOM 2405 O O . SER A 1 298 ? 19.411 -6.248 -2.813 1.00 95.19 298 SER A O 1
ATOM 2407 N N . ASP A 1 299 ? 21.208 -7.443 -2.200 1.00 92.94 299 ASP A N 1
ATOM 2408 C CA . ASP A 1 299 ? 22.011 -6.288 -1.816 1.00 92.94 299 ASP A CA 1
ATOM 2409 C C . ASP A 1 299 ? 22.486 -5.489 -3.039 1.00 92.94 299 ASP A C 1
ATOM 2411 O O . ASP A 1 299 ? 22.484 -5.989 -4.169 1.00 92.94 299 ASP A O 1
ATOM 2415 N N . ILE A 1 300 ? 22.818 -4.220 -2.786 1.00 85.75 300 ILE A N 1
ATOM 2416 C CA . ILE A 1 300 ? 23.395 -3.275 -3.753 1.00 85.75 300 ILE A CA 1
ATOM 2417 C C . ILE A 1 300 ? 24.913 -3.377 -3.755 1.00 85.75 300 ILE A C 1
ATOM 2419 O O . ILE A 1 300 ? 25.486 -3.310 -2.643 1.00 85.75 300 ILE A O 1
#